Protein AF-A0A383DXB6-F1 (afdb_monomer_lite)

Secondary structure (DSSP, 8-state):
----TT-S-B--BS----S--GGGGGGTTS-EEEEEETT-SSS-THHHHHHHHHHHHTT--EEEEEETT--SSHHHHHTHHHHHHHHHT--TTTTGGGS-SS---------PPP------PPP-TTSEEEEEEEEGGGTEEEEEEEE--TT--TTS---EEE----TT--HHHHHTSTTHHHHHHHHT-EEEEE--SSTT--SSSS-S--TTSSSTTHHHHHHHHHHHHHTT-

pLDDT: mean 86.21, std 17.94, range [31.7, 98.56]

InterPro domains:
  IPR029058 Alpha/Beta hydrolase fold [G3DSA:3.40.50.1820] (1-100)
  IPR029058 Alpha/Beta hydrolase fold [G3DSA:3.40.50.1820] (101-230)
  IPR029058 Alpha/Beta hydrolase fold [SSF53474] (2-201)
  IPR050955 Plant Biomass Hydrolyzing Esterase [PTHR43037] (94-211)

Structure (mmCIF, N/CA/C/O backbone):
data_AF-A0A383DXB6-F1
#
_entry.id   AF-A0A383DXB6-F1
#
loop_
_atom_site.group_PDB
_atom_site.id
_atom_site.type_symbol
_atom_site.label_atom_id
_atom_site.label_alt_id
_atom_site.label_comp_id
_atom_site.label_asym_id
_atom_site.label_entity_id
_atom_site.label_seq_id
_atom_site.pdbx_PDB_ins_code
_atom_site.Cartn_x
_atom_site.Cartn_y
_atom_site.Cartn_z
_atom_site.occupancy
_atom_site.B_iso_or_equiv
_atom_site.auth_seq_id
_atom_site.auth_comp_id
_atom_site.auth_asym_id
_atom_site.auth_atom_id
_atom_site.pdbx_PDB_model_num
ATOM 1 N N . MET A 1 1 ? 10.142 -11.273 0.780 1.00 73.44 1 MET A N 1
ATOM 2 C CA . MET A 1 1 ? 9.166 -10.591 1.657 1.00 73.44 1 MET A CA 1
ATOM 3 C C . MET A 1 1 ? 9.455 -10.989 3.094 1.00 73.44 1 MET A C 1
ATOM 5 O O . MET A 1 1 ? 9.542 -12.180 3.354 1.00 73.44 1 MET A O 1
ATOM 9 N N . LYS A 1 2 ? 9.640 -10.028 4.010 1.00 82.62 2 LYS A N 1
ATOM 10 C CA . LYS A 1 2 ? 10.051 -10.308 5.399 1.00 82.62 2 LYS A CA 1
ATOM 11 C C . LYS A 1 2 ? 8.937 -10.939 6.245 1.00 82.62 2 LYS A C 1
ATOM 13 O O . LYS A 1 2 ? 9.211 -11.913 6.933 1.00 82.62 2 LYS A O 1
ATOM 18 N N . TYR A 1 3 ? 7.706 -10.438 6.116 1.00 86.06 3 TYR A N 1
ATOM 19 C CA . TYR A 1 3 ? 6.538 -10.862 6.899 1.00 86.06 3 TYR A CA 1
ATOM 20 C C . TYR A 1 3 ? 5.429 -11.433 5.993 1.00 86.06 3 TYR A C 1
ATOM 22 O O . TYR A 1 3 ? 4.448 -10.740 5.735 1.00 86.06 3 TYR A O 1
ATOM 30 N N . PRO A 1 4 ? 5.578 -12.641 5.423 1.00 87.00 4 PRO A N 1
ATOM 31 C CA . PRO A 1 4 ? 4.592 -13.166 4.477 1.00 87.00 4 PRO A CA 1
ATOM 32 C C . PRO A 1 4 ? 3.252 -13.542 5.134 1.00 87.00 4 PRO A C 1
ATOM 34 O O . PRO A 1 4 ? 2.207 -13.358 4.525 1.00 87.00 4 PRO A O 1
ATOM 37 N N . ASP A 1 5 ? 3.242 -13.974 6.395 1.00 89.44 5 ASP A N 1
ATOM 38 C CA . ASP A 1 5 ? 2.045 -14.598 6.990 1.00 89.44 5 ASP A CA 1
ATOM 39 C C . ASP A 1 5 ? 1.052 -13.623 7.636 1.00 89.44 5 ASP A C 1
ATOM 41 O O . ASP A 1 5 ? -0.046 -14.002 8.053 1.00 89.44 5 ASP A O 1
ATOM 45 N N . ILE A 1 6 ? 1.400 -12.336 7.707 1.00 90.50 6 ILE A N 1
ATOM 46 C CA . ILE A 1 6 ? 0.498 -11.313 8.252 1.00 90.50 6 ILE A CA 1
ATOM 47 C C . ILE A 1 6 ? -0.507 -10.817 7.201 1.00 90.50 6 ILE A C 1
ATOM 49 O O . ILE A 1 6 ? -1.630 -10.436 7.556 1.00 90.50 6 ILE A O 1
ATOM 53 N N . TRP A 1 7 ? -0.135 -10.871 5.917 1.00 92.62 7 TRP A N 1
ATOM 54 C CA . TRP A 1 7 ? -0.899 -10.309 4.805 1.00 92.62 7 TRP A CA 1
ATOM 55 C C . TRP A 1 7 ? -1.854 -11.341 4.202 1.00 92.62 7 TRP A C 1
ATOM 57 O O . TRP A 1 7 ? -1.454 -12.438 3.834 1.00 92.62 7 TRP A O 1
ATOM 67 N N . ALA A 1 8 ? -3.129 -10.971 4.063 1.00 93.81 8 ALA A N 1
ATOM 68 C CA . ALA A 1 8 ? -4.138 -11.816 3.414 1.00 93.81 8 ALA A CA 1
ATOM 69 C C . ALA A 1 8 ? -4.164 -11.669 1.881 1.00 93.81 8 ALA A C 1
ATOM 71 O O . ALA A 1 8 ? -4.750 -12.499 1.195 1.00 93.81 8 ALA A O 1
ATOM 72 N N . GLY A 1 9 ? -3.562 -10.603 1.353 1.00 94.94 9 GLY A N 1
ATOM 73 C CA . GLY A 1 9 ? -3.506 -10.285 -0.068 1.00 94.94 9 GLY A CA 1
ATOM 74 C C . GLY A 1 9 ? -2.634 -9.055 -0.309 1.00 94.94 9 GLY A C 1
ATOM 75 O O . GLY A 1 9 ? -2.417 -8.255 0.605 1.00 94.94 9 GLY A O 1
ATOM 76 N N . LEU A 1 10 ? -2.123 -8.903 -1.531 1.00 94.94 10 LEU A N 1
ATOM 77 C CA . LEU A 1 10 ? -1.269 -7.781 -1.932 1.00 94.94 10 LEU A CA 1
ATOM 78 C C . LEU A 1 10 ? -1.818 -7.108 -3.188 1.00 94.94 10 LEU A C 1
ATOM 80 O O . LEU A 1 10 ? -2.258 -7.784 -4.115 1.00 94.94 10 LEU A O 1
ATOM 84 N N . ALA A 1 11 ? -1.719 -5.779 -3.243 1.00 96.31 11 ALA A N 1
ATOM 85 C CA . ALA A 1 11 ? -2.059 -4.994 -4.428 1.00 96.31 11 ALA A CA 1
ATOM 86 C C . ALA A 1 11 ? -0.918 -4.044 -4.837 1.00 96.31 11 ALA A C 1
ATOM 88 O O . ALA A 1 11 ? -1.014 -2.838 -4.598 1.00 96.31 11 ALA A O 1
ATOM 89 N N . PRO A 1 12 ? 0.205 -4.540 -5.391 1.00 94.69 12 PRO A N 1
ATOM 90 C CA . PRO A 1 12 ? 1.261 -3.666 -5.885 1.00 94.69 12 PRO A CA 1
ATOM 91 C C . PRO A 1 12 ? 0.764 -2.871 -7.102 1.00 94.69 12 PRO A C 1
ATOM 93 O O . PRO A 1 12 ? 0.332 -3.447 -8.100 1.00 94.69 12 PRO A O 1
ATOM 96 N N . ILE A 1 13 ? 0.859 -1.545 -7.033 1.00 95.12 13 ILE A N 1
ATOM 97 C CA . ILE A 1 13 ? 0.473 -0.637 -8.118 1.00 95.12 13 ILE A CA 1
ATOM 98 C C . ILE A 1 13 ? 1.711 0.126 -8.574 1.00 95.12 13 ILE A C 1
ATOM 100 O O . ILE A 1 13 ? 2.402 0.723 -7.749 1.00 95.12 13 ILE A O 1
ATOM 104 N N . ALA A 1 14 ? 1.987 0.086 -9.877 1.00 93.50 14 ALA A N 1
ATOM 105 C CA . ALA A 1 14 ? 3.172 0.671 -10.491 1.00 93.50 14 ALA A CA 1
ATOM 106 C C . ALA A 1 14 ? 4.476 0.360 -9.713 1.00 93.50 14 ALA A C 1
ATOM 108 O O . ALA A 1 14 ? 5.268 1.268 -9.430 1.00 93.50 14 ALA A O 1
ATOM 109 N N . PRO A 1 15 ? 4.700 -0.894 -9.256 1.00 89.69 15 PRO A N 1
ATOM 110 C CA . PRO A 1 15 ? 5.682 -1.142 -8.213 1.00 89.69 15 PRO A CA 1
ATOM 111 C C . PRO A 1 15 ? 7.108 -0.984 -8.735 1.00 89.69 15 PRO A C 1
ATOM 113 O O . PRO A 1 15 ? 7.524 -1.661 -9.678 1.00 89.69 15 PRO A O 1
ATOM 116 N N . ALA A 1 16 ? 7.916 -0.194 -8.022 1.00 83.62 16 ALA A N 1
ATOM 117 C CA . ALA A 1 16 ? 9.375 -0.195 -8.144 1.00 83.62 16 ALA A CA 1
ATOM 118 C C . ALA A 1 16 ? 9.954 -1.491 -7.549 1.00 83.62 16 ALA A C 1
ATOM 120 O O . ALA A 1 16 ? 10.631 -1.502 -6.520 1.00 83.62 16 ALA A O 1
ATOM 121 N N . ALA A 1 17 ? 9.600 -2.608 -8.168 1.00 73.69 17 ALA A N 1
ATOM 122 C CA . ALA A 1 17 ? 9.893 -3.927 -7.675 1.00 73.69 17 ALA A CA 1
ATOM 123 C C . ALA A 1 17 ? 11.404 -4.223 -7.694 1.00 73.69 17 ALA A C 1
ATOM 125 O O . ALA A 1 17 ? 12.097 -3.833 -8.643 1.00 73.69 17 ALA A O 1
ATOM 126 N N . PRO A 1 18 ? 11.932 -4.935 -6.682 1.00 75.38 18 PRO A N 1
ATOM 127 C CA . PRO A 1 18 ? 13.325 -5.352 -6.679 1.00 75.38 18 PRO A CA 1
ATOM 128 C C . PRO A 1 18 ? 13.642 -6.240 -7.889 1.00 75.38 18 PRO A C 1
ATOM 130 O O . PRO A 1 18 ? 12.800 -6.989 -8.390 1.00 75.38 18 PRO A O 1
ATOM 133 N N . ARG A 1 19 ? 14.895 -6.159 -8.357 1.00 72.19 19 ARG A N 1
ATOM 134 C CA . ARG A 1 19 ? 15.393 -6.998 -9.460 1.00 72.19 19 ARG A CA 1
ATOM 135 C C . ARG A 1 19 ? 15.475 -8.470 -9.066 1.00 72.19 19 ARG A C 1
ATOM 137 O O . ARG A 1 19 ? 15.206 -9.324 -9.902 1.00 72.19 19 ARG A O 1
ATOM 144 N N . ASN A 1 20 ? 15.843 -8.749 -7.815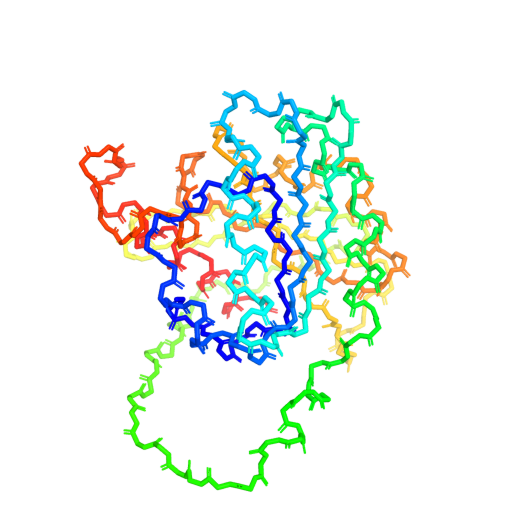 1.00 76.94 20 ASN A N 1
ATOM 145 C CA . ASN A 1 20 ? 15.785 -10.098 -7.276 1.00 76.94 20 ASN A CA 1
ATOM 146 C C . ASN A 1 20 ? 14.361 -10.388 -6.787 1.00 76.94 20 ASN A C 1
ATOM 148 O O . ASN A 1 20 ? 13.850 -9.701 -5.905 1.00 76.94 20 ASN A O 1
ATOM 152 N N . ILE A 1 21 ? 13.745 -11.405 -7.384 1.00 78.56 21 ILE A N 1
ATOM 153 C CA . ILE A 1 21 ? 12.354 -11.801 -7.156 1.00 78.56 21 ILE A CA 1
ATOM 154 C C . ILE A 1 21 ? 12.243 -13.213 -6.567 1.00 78.56 21 ILE A C 1
ATOM 156 O O . ILE A 1 21 ? 11.144 -13.761 -6.506 1.00 78.56 21 ILE A O 1
ATOM 160 N N . SER A 1 22 ? 13.360 -13.814 -6.130 1.00 77.94 22 SER A N 1
ATOM 161 C CA . SER A 1 22 ? 13.388 -15.140 -5.483 1.00 77.94 22 SER A CA 1
ATOM 162 C C . SER A 1 22 ? 12.439 -15.213 -4.289 1.00 77.94 22 SER A C 1
ATOM 164 O O . SER A 1 22 ? 11.772 -16.217 -4.055 1.00 77.94 22 SER A O 1
ATOM 166 N N . ASP A 1 23 ? 12.320 -14.092 -3.592 1.00 78.56 23 ASP A N 1
ATOM 167 C CA . ASP A 1 23 ? 11.474 -13.894 -2.429 1.00 78.56 23 ASP A CA 1
ATOM 168 C C . ASP A 1 23 ? 9.969 -14.045 -2.688 1.00 78.56 23 ASP A C 1
ATOM 170 O O . ASP A 1 23 ? 9.223 -14.190 -1.719 1.00 78.56 23 ASP A O 1
ATOM 174 N N . LEU A 1 24 ? 9.509 -14.029 -3.949 1.00 83.00 24 LEU A N 1
ATOM 175 C CA . LEU A 1 24 ? 8.109 -14.318 -4.287 1.00 83.00 24 LEU A CA 1
ATOM 176 C C . LEU A 1 24 ? 7.711 -15.740 -3.882 1.00 83.00 24 LEU A C 1
ATOM 178 O O . LEU A 1 24 ? 6.569 -15.958 -3.492 1.00 83.00 24 LEU A O 1
ATOM 182 N N . ALA A 1 25 ? 8.652 -16.692 -3.888 1.00 86.81 25 ALA A N 1
ATOM 183 C CA . ALA A 1 25 ? 8.377 -18.069 -3.481 1.00 86.81 25 ALA A CA 1
ATOM 184 C C . ALA A 1 25 ? 7.923 -18.170 -2.012 1.00 86.81 25 ALA A C 1
ATOM 186 O O . ALA A 1 25 ? 7.084 -19.004 -1.685 1.00 86.81 25 ALA A O 1
ATOM 187 N N . ARG A 1 26 ? 8.413 -17.273 -1.143 1.00 88.06 26 ARG A N 1
ATOM 188 C CA . ARG A 1 26 ? 8.003 -17.188 0.272 1.00 88.06 26 ARG A CA 1
ATOM 189 C C . ARG A 1 26 ? 6.597 -16.616 0.467 1.00 88.06 26 ARG A C 1
ATOM 191 O O . ARG A 1 26 ? 6.070 -16.679 1.568 1.00 88.06 26 ARG A O 1
ATOM 198 N N . ALA A 1 27 ? 6.026 -16.018 -0.573 1.00 88.25 27 ALA A N 1
ATOM 199 C CA . ALA A 1 27 ? 4.711 -15.387 -0.568 1.00 88.25 27 ALA A CA 1
ATOM 200 C C . ALA A 1 27 ? 3.736 -16.099 -1.523 1.00 88.25 27 ALA A C 1
ATOM 202 O O . ALA A 1 27 ? 2.726 -15.514 -1.906 1.00 88.25 27 ALA A O 1
ATOM 203 N N . LYS A 1 28 ? 4.032 -17.347 -1.928 1.00 92.25 28 LYS A N 1
ATOM 204 C CA . LYS A 1 28 ? 3.255 -18.096 -2.933 1.00 92.25 28 LYS A CA 1
ATOM 205 C C . LYS A 1 28 ? 1.772 -18.256 -2.567 1.00 92.25 28 LYS A C 1
ATOM 207 O O . LYS A 1 28 ? 0.929 -18.351 -3.451 1.00 92.25 28 LYS A O 1
ATOM 212 N N . HIS A 1 29 ? 1.474 -18.296 -1.267 1.00 90.75 29 HIS A N 1
ATOM 213 C CA . HIS A 1 29 ? 0.141 -18.477 -0.691 1.00 90.75 29 HIS A CA 1
ATOM 214 C C . HIS A 1 29 ? -0.674 -17.188 -0.635 1.00 90.75 29 HIS A C 1
ATOM 216 O O . HIS A 1 29 ? -1.858 -17.242 -0.311 1.00 90.75 29 HIS A O 1
ATOM 222 N N . ILE A 1 30 ? -0.056 -16.037 -0.909 1.00 93.12 30 ILE A N 1
ATOM 223 C CA . ILE A 1 30 ? -0.696 -14.731 -0.803 1.00 93.12 30 ILE A CA 1
ATOM 224 C C . ILE A 1 30 ? -1.255 -14.340 -2.175 1.00 93.12 30 ILE A C 1
ATOM 226 O O . ILE A 1 30 ? -0.477 -14.186 -3.119 1.00 93.12 30 ILE A O 1
ATOM 230 N N . PRO A 1 31 ? -2.573 -14.121 -2.304 1.00 95.56 31 PRO A N 1
ATOM 231 C CA . PRO A 1 31 ? -3.163 -13.627 -3.538 1.00 95.56 31 PRO A CA 1
ATOM 232 C C . PRO A 1 31 ? -2.645 -12.234 -3.916 1.00 95.56 31 PRO A C 1
ATOM 234 O O . PRO A 1 31 ? -2.584 -11.337 -3.068 1.00 95.56 31 PRO A O 1
ATOM 237 N N . VAL A 1 32 ? -2.313 -12.024 -5.192 1.00 95.69 32 VAL A N 1
ATOM 238 C CA . VAL A 1 32 ? -1.747 -10.754 -5.686 1.00 95.69 32 VAL A CA 1
ATOM 239 C C . VAL A 1 32 ? -2.591 -10.158 -6.809 1.00 95.69 32 VAL A C 1
ATOM 241 O O . VAL A 1 32 ? -2.807 -10.802 -7.827 1.00 95.69 32 VAL A O 1
ATOM 244 N N . ILE A 1 33 ? -2.988 -8.891 -6.694 1.00 97.19 33 ILE A N 1
ATOM 245 C CA . ILE A 1 33 ? -3.462 -8.095 -7.835 1.00 97.19 33 ILE A CA 1
ATOM 246 C C . ILE A 1 33 ? -2.414 -7.045 -8.207 1.00 97.19 33 ILE A C 1
ATOM 248 O O . ILE A 1 33 ? -2.149 -6.110 -7.462 1.00 97.19 33 ILE A O 1
ATOM 252 N N . LEU A 1 34 ? -1.781 -7.208 -9.364 1.00 97.00 34 LEU A N 1
ATOM 253 C CA . LEU A 1 34 ? -0.739 -6.314 -9.860 1.00 97.00 34 LEU A CA 1
ATOM 254 C C . LEU A 1 34 ? -1.330 -5.344 -10.886 1.00 97.00 34 LEU A C 1
ATOM 256 O O . LEU A 1 34 ? -1.974 -5.779 -11.837 1.00 97.00 34 LEU A O 1
ATOM 260 N N . VAL A 1 35 ? -1.072 -4.046 -10.732 1.00 97.75 35 VAL A N 1
ATOM 261 C CA . VAL A 1 35 ? -1.539 -3.009 -11.668 1.00 97.75 35 VAL A CA 1
ATOM 262 C C . VAL A 1 35 ? -0.351 -2.217 -12.204 1.00 97.75 35 VAL A C 1
ATOM 264 O O . VAL A 1 35 ? 0.480 -1.749 -11.427 1.00 97.75 35 VAL A O 1
ATOM 267 N N . GLN A 1 36 ? -0.262 -2.035 -13.521 1.00 97.69 36 GLN A N 1
ATOM 268 C CA . GLN A 1 36 ? 0.828 -1.295 -14.164 1.00 97.69 36 GLN A CA 1
ATOM 269 C C . GLN A 1 36 ? 0.347 -0.588 -15.436 1.00 97.69 36 GLN A C 1
ATOM 271 O O . GLN A 1 36 ? -0.351 -1.191 -16.242 1.00 97.69 36 GLN A O 1
ATOM 276 N N . GLY A 1 37 ? 0.760 0.662 -15.653 1.00 97.69 37 GLY A N 1
ATOM 277 C CA . GLY A 1 37 ? 0.575 1.350 -16.934 1.00 97.69 37 GLY A CA 1
ATOM 278 C C . GLY A 1 37 ? 1.641 0.964 -17.961 1.00 97.69 37 GLY A C 1
ATOM 279 O O . GLY A 1 37 ? 2.820 0.842 -17.613 1.00 97.69 37 GLY A O 1
ATOM 280 N N . ASP A 1 38 ? 1.254 0.785 -19.225 1.00 96.88 38 ASP A N 1
ATOM 281 C CA . ASP A 1 38 ? 2.180 0.435 -20.317 1.00 96.88 38 ASP A CA 1
ATOM 282 C C . ASP A 1 38 ? 3.079 1.608 -20.766 1.00 96.88 38 ASP A C 1
ATOM 284 O O . ASP A 1 38 ? 4.155 1.387 -21.326 1.00 96.88 38 ASP A O 1
ATOM 288 N N . ARG A 1 39 ? 2.679 2.852 -20.467 1.00 96.94 39 ARG A N 1
ATOM 289 C CA . ARG A 1 39 ? 3.413 4.100 -20.738 1.00 96.94 39 ARG A CA 1
ATOM 290 C C . ARG A 1 39 ? 4.037 4.705 -19.481 1.00 96.94 39 ARG A C 1
ATOM 292 O O . ARG A 1 39 ? 4.415 5.879 -19.480 1.00 96.94 39 ARG A O 1
ATOM 299 N N . ASP A 1 40 ? 4.170 3.925 -18.412 1.00 96.06 40 ASP A N 1
ATOM 300 C CA . ASP A 1 40 ? 4.863 4.348 -17.200 1.00 96.06 40 ASP A CA 1
ATOM 301 C C . ASP A 1 40 ? 6.351 4.636 -17.489 1.00 96.06 40 ASP A C 1
ATOM 303 O O . ASP A 1 40 ? 7.138 3.753 -17.839 1.00 96.06 40 ASP A O 1
ATOM 307 N N . ARG A 1 41 ? 6.727 5.915 -17.352 1.00 94.25 41 ARG A N 1
ATOM 308 C CA . ARG A 1 41 ? 8.089 6.420 -17.586 1.00 94.25 41 ARG A CA 1
ATOM 309 C C . ARG A 1 41 ? 8.971 6.402 -16.336 1.00 94.25 41 ARG A C 1
ATOM 311 O O . ARG A 1 41 ? 10.170 6.640 -16.453 1.00 94.25 41 ARG A O 1
ATOM 318 N N . LEU A 1 42 ? 8.401 6.157 -15.156 1.00 92.31 42 LEU A N 1
ATOM 319 C CA . LEU A 1 42 ? 9.135 6.072 -13.890 1.00 92.31 42 LEU A CA 1
ATOM 320 C C . LEU A 1 42 ? 9.508 4.626 -13.571 1.00 92.31 42 LEU A C 1
ATOM 322 O O . LEU A 1 42 ? 10.636 4.346 -13.163 1.00 92.31 42 LEU A O 1
ATOM 326 N N . VAL A 1 43 ? 8.575 3.705 -13.794 1.00 92.25 43 VAL A N 1
ATOM 327 C CA . VAL A 1 43 ? 8.768 2.269 -13.619 1.00 92.25 43 VAL A CA 1
ATOM 328 C C . VAL A 1 43 ? 8.365 1.566 -14.916 1.00 92.25 43 VAL A C 1
ATOM 330 O O . VAL A 1 43 ? 7.181 1.467 -15.215 1.00 92.25 43 VAL A O 1
ATOM 333 N N . PRO A 1 44 ? 9.320 1.031 -15.697 1.00 94.38 44 PRO A N 1
ATOM 334 C CA . PRO A 1 44 ? 8.990 0.385 -16.961 1.00 94.38 44 PRO A CA 1
ATOM 335 C C . PRO A 1 44 ? 8.059 -0.819 -16.771 1.00 94.38 44 PRO A C 1
ATOM 337 O O . PRO A 1 44 ? 8.338 -1.691 -15.942 1.00 94.38 44 PRO A O 1
ATOM 340 N N . VAL A 1 45 ? 7.036 -0.941 -17.626 1.00 96.38 45 VAL A N 1
ATOM 341 C CA . VAL A 1 45 ? 6.061 -2.054 -17.623 1.00 96.38 45 VAL A CA 1
ATOM 342 C C . VAL A 1 45 ? 6.712 -3.443 -17.651 1.00 96.38 45 VAL A C 1
ATOM 344 O O . VAL A 1 45 ? 6.204 -4.398 -17.065 1.00 96.38 45 VAL A O 1
ATOM 347 N N . SER A 1 46 ? 7.910 -3.550 -18.240 1.00 94.56 46 SER A N 1
ATOM 348 C CA . SER A 1 46 ? 8.725 -4.772 -18.218 1.00 94.56 46 SER A CA 1
ATOM 349 C C . SER A 1 46 ? 8.952 -5.326 -16.803 1.00 94.56 46 SER A C 1
ATOM 351 O O . SER A 1 46 ? 9.094 -6.535 -16.639 1.00 94.56 46 SER A O 1
ATOM 353 N N . SER A 1 47 ? 8.968 -4.472 -15.774 1.00 91.50 47 SER A N 1
ATOM 354 C CA . SER A 1 47 ? 9.088 -4.891 -14.377 1.00 91.50 47 SER A CA 1
ATOM 355 C C . SER A 1 47 ? 7.884 -5.698 -13.906 1.00 91.50 47 SER A C 1
ATOM 357 O O . SER A 1 47 ? 8.054 -6.809 -13.401 1.00 91.50 47 SER A O 1
ATOM 359 N N . ALA A 1 48 ? 6.674 -5.191 -14.153 1.00 94.12 48 ALA A N 1
ATOM 360 C CA . ALA A 1 48 ? 5.434 -5.883 -13.821 1.00 94.12 48 ALA A CA 1
ATOM 361 C C . ALA A 1 48 ? 5.272 -7.182 -14.624 1.00 94.12 48 ALA A C 1
ATOM 363 O O . ALA A 1 48 ? 4.907 -8.216 -14.064 1.00 94.12 48 ALA A O 1
ATOM 364 N N . ARG A 1 49 ? 5.637 -7.169 -15.913 1.00 95.75 49 ARG A N 1
ATOM 365 C CA . ARG A 1 49 ? 5.620 -8.370 -16.765 1.00 95.75 49 ARG A CA 1
ATOM 366 C C . ARG A 1 49 ? 6.552 -9.468 -16.241 1.00 95.75 49 ARG A C 1
ATOM 368 O O . ARG A 1 49 ? 6.139 -10.622 -16.171 1.00 95.75 49 ARG A O 1
ATOM 375 N N . ARG A 1 50 ? 7.773 -9.126 -15.797 1.00 93.56 50 ARG A N 1
ATOM 376 C CA . ARG A 1 50 ? 8.705 -10.094 -15.173 1.00 93.56 50 ARG A CA 1
ATOM 377 C C . ARG A 1 50 ? 8.130 -10.719 -13.903 1.00 93.56 50 ARG A C 1
ATOM 379 O O . ARG A 1 50 ? 8.240 -11.926 -13.715 1.00 93.56 50 ARG A O 1
ATOM 386 N N . TRP A 1 51 ? 7.521 -9.911 -13.037 1.00 91.88 51 TRP A N 1
ATOM 387 C CA . TRP A 1 51 ? 6.872 -10.409 -11.820 1.00 91.88 51 TRP A CA 1
ATOM 388 C C . TRP A 1 51 ? 5.702 -11.330 -12.143 1.00 91.88 51 TRP A C 1
ATOM 390 O O . TRP A 1 51 ? 5.603 -12.411 -11.577 1.00 91.88 51 TRP A O 1
ATOM 400 N N . THR A 1 52 ? 4.868 -10.938 -13.103 1.00 94.81 52 THR A N 1
ATOM 401 C CA . THR A 1 52 ? 3.727 -11.734 -13.565 1.00 94.81 52 THR A CA 1
ATOM 402 C C . THR A 1 52 ? 4.166 -13.087 -14.116 1.00 94.81 52 THR A C 1
ATOM 404 O O . THR A 1 52 ? 3.592 -14.107 -13.746 1.00 94.81 52 THR A O 1
ATOM 407 N N . ALA A 1 53 ? 5.225 -13.123 -14.932 1.00 95.12 53 ALA A N 1
ATOM 408 C CA . ALA A 1 53 ? 5.802 -14.376 -15.417 1.00 95.12 53 ALA A CA 1
ATOM 409 C C . ALA A 1 53 ? 6.257 -15.273 -14.255 1.00 95.12 53 ALA A C 1
ATOM 411 O O . ALA A 1 53 ? 5.914 -16.450 -14.214 1.00 95.12 53 ALA A O 1
ATOM 412 N N . LYS A 1 54 ? 6.933 -14.707 -13.247 1.00 93.94 54 LYS A N 1
ATOM 413 C CA . LYS A 1 54 ? 7.360 -15.482 -12.077 1.00 93.94 54 LYS A CA 1
ATOM 414 C C . LYS A 1 54 ? 6.188 -15.986 -11.230 1.00 93.94 54 LYS A C 1
ATOM 416 O O . LYS A 1 54 ? 6.239 -17.120 -10.766 1.00 93.94 54 LYS A O 1
ATOM 421 N N . MET A 1 55 ? 5.144 -15.180 -11.029 1.00 95.00 55 MET A N 1
ATOM 422 C CA . MET A 1 55 ? 3.928 -15.606 -10.320 1.00 95.00 55 MET A CA 1
ATOM 423 C C . MET A 1 55 ? 3.221 -16.747 -11.062 1.00 95.00 55 MET A C 1
ATOM 425 O O . MET A 1 55 ? 2.763 -17.694 -10.422 1.00 95.00 55 MET A O 1
ATOM 429 N N . LYS A 1 56 ? 3.207 -16.705 -12.402 1.00 96.19 56 LYS A N 1
ATOM 430 C CA . LYS A 1 56 ? 2.716 -17.796 -13.253 1.00 96.19 56 LYS A CA 1
ATOM 431 C C . LYS A 1 56 ? 3.529 -19.077 -13.064 1.00 96.19 56 LYS A C 1
ATOM 433 O O . LYS A 1 56 ? 2.935 -20.123 -12.816 1.00 96.19 56 LYS A O 1
ATOM 438 N N . ASP A 1 57 ? 4.858 -18.998 -13.111 1.00 95.62 57 ASP A N 1
ATOM 439 C CA . ASP A 1 57 ? 5.740 -20.159 -12.903 1.00 95.62 57 ASP A CA 1
ATOM 440 C C . ASP A 1 57 ? 5.560 -20.781 -11.511 1.00 95.62 57 ASP A C 1
ATOM 442 O O . ASP A 1 57 ? 5.602 -21.999 -11.348 1.00 95.62 57 ASP A O 1
ATOM 446 N N . LEU A 1 58 ? 5.331 -19.938 -10.501 1.00 94.75 58 LEU A N 1
ATOM 447 C CA . LEU A 1 58 ? 5.073 -20.347 -9.120 1.00 94.75 58 LEU A CA 1
ATOM 448 C C . LEU A 1 58 ? 3.626 -20.809 -8.875 1.00 94.75 58 LEU A C 1
ATOM 450 O O . LEU A 1 58 ? 3.315 -21.198 -7.752 1.00 94.75 58 LEU A O 1
ATOM 454 N N . LYS A 1 59 ? 2.754 -20.776 -9.895 1.00 95.94 59 LYS A N 1
ATOM 455 C CA . LYS A 1 59 ? 1.324 -21.125 -9.803 1.00 95.94 59 LYS A CA 1
ATOM 456 C C . LYS A 1 59 ? 0.587 -20.359 -8.694 1.00 95.94 59 LYS A C 1
ATOM 458 O O . LYS A 1 59 ? -0.262 -20.919 -8.006 1.00 95.94 59 LYS A O 1
ATOM 463 N N . MET A 1 60 ? 0.934 -19.088 -8.504 1.00 94.94 60 MET A N 1
ATOM 464 C CA . MET A 1 60 ? 0.296 -18.229 -7.504 1.00 94.94 60 MET A CA 1
ATOM 465 C C . MET A 1 60 ? -1.135 -17.862 -7.914 1.00 94.94 60 MET A C 1
ATOM 467 O O . MET A 1 60 ? -1.447 -17.788 -9.103 1.00 94.94 60 MET A O 1
ATOM 471 N N . ASP A 1 61 ? -1.987 -17.558 -6.934 1.00 94.38 61 ASP A N 1
ATOM 472 C CA . ASP A 1 61 ? -3.267 -16.885 -7.180 1.00 94.38 61 ASP A CA 1
ATOM 473 C C . ASP A 1 61 ? -2.999 -15.404 -7.478 1.00 94.38 61 ASP A C 1
ATOM 475 O O . ASP A 1 61 ? -2.661 -14.631 -6.578 1.00 94.38 61 ASP A O 1
ATOM 479 N N . TYR A 1 62 ? -3.090 -14.997 -8.744 1.00 96.06 62 TYR A N 1
ATOM 480 C CA . TYR A 1 62 ? -2.848 -13.608 -9.115 1.00 96.06 62 TYR A CA 1
ATOM 481 C C . TYR A 1 62 ? -3.793 -13.083 -10.198 1.00 96.06 62 TYR A C 1
ATOM 483 O O . TYR A 1 62 ? -4.315 -13.823 -11.029 1.00 96.06 62 TYR A O 1
ATOM 491 N N . SER A 1 63 ? -3.957 -11.761 -10.210 1.00 97.25 63 SER A N 1
ATOM 492 C CA . SER A 1 63 ? -4.544 -10.978 -11.295 1.00 97.25 63 SER A CA 1
ATOM 493 C C . SER A 1 63 ? -3.532 -9.930 -11.756 1.00 97.25 63 SER A C 1
ATOM 495 O O . SER A 1 63 ? -2.867 -9.307 -10.928 1.00 97.25 63 SER A O 1
ATOM 497 N N . TYR A 1 64 ? -3.390 -9.733 -13.066 1.00 97.75 64 TYR A N 1
ATOM 498 C CA . TYR A 1 64 ? -2.534 -8.690 -13.628 1.00 97.75 64 TYR A CA 1
ATOM 499 C C . TYR A 1 64 ? -3.347 -7.769 -14.534 1.00 97.75 64 TYR A C 1
ATOM 501 O O . TYR A 1 64 ? -3.959 -8.225 -15.498 1.00 97.75 64 TYR A O 1
ATOM 509 N N . ILE A 1 65 ? -3.329 -6.474 -14.223 1.00 97.75 65 ILE A N 1
ATOM 510 C CA . ILE A 1 65 ? -3.960 -5.413 -15.003 1.00 97.75 65 ILE A CA 1
ATOM 511 C C . ILE A 1 65 ? -2.856 -4.548 -15.609 1.00 97.75 65 ILE A C 1
ATOM 513 O O . ILE A 1 65 ? -2.208 -3.756 -14.918 1.00 97.75 65 ILE A O 1
ATOM 517 N N . GLU A 1 66 ? -2.660 -4.685 -16.918 1.00 97.69 66 GLU A N 1
ATOM 518 C CA . GLU A 1 66 ? -1.854 -3.757 -17.706 1.00 97.69 66 GLU A CA 1
ATOM 519 C C . GLU A 1 66 ? -2.777 -2.693 -18.317 1.00 97.69 66 GLU A C 1
ATOM 521 O O . GLU A 1 66 ? -3.655 -3.004 -19.120 1.00 97.69 66 GLU A O 1
ATOM 526 N N . VAL A 1 67 ? -2.623 -1.436 -17.903 1.00 97.44 67 VAL A N 1
ATOM 527 C CA . VAL A 1 67 ? -3.484 -0.333 -18.345 1.00 97.44 67 VAL A CA 1
ATOM 528 C C . VAL A 1 67 ? -2.909 0.271 -19.621 1.00 97.44 67 VAL A C 1
ATOM 530 O O . VAL A 1 67 ? -1.883 0.956 -19.577 1.00 97.44 67 VAL A O 1
ATOM 533 N N . GLN A 1 68 ? -3.594 0.049 -20.742 1.00 96.44 68 GLN A N 1
ATOM 534 C CA . GLN A 1 68 ? -3.223 0.618 -22.036 1.00 96.44 68 GLN A CA 1
ATOM 535 C C . GLN A 1 68 ? -3.253 2.153 -21.996 1.00 96.44 68 GLN A C 1
ATOM 537 O O . GLN A 1 68 ? -4.238 2.767 -21.587 1.00 96.44 68 GLN A O 1
ATOM 542 N N . GLY A 1 69 ? -2.161 2.781 -22.423 1.00 96.50 69 GLY A N 1
ATOM 543 C CA . GLY A 1 69 ? -1.949 4.223 -22.349 1.00 96.50 69 GLY A CA 1
ATOM 544 C C . GLY A 1 69 ? -1.686 4.771 -20.940 1.00 96.50 69 GLY A C 1
ATOM 545 O O . GLY A 1 69 ? -1.467 5.976 -20.811 1.00 96.50 69 GLY A O 1
ATOM 546 N N . GLY A 1 70 ? -1.711 3.930 -19.901 1.00 95.94 70 GLY A N 1
ATOM 547 C CA . GLY A 1 70 ? -1.592 4.337 -18.500 1.00 95.94 70 GLY A CA 1
ATOM 548 C C . GLY A 1 70 ? -0.176 4.781 -18.124 1.00 95.94 70 GLY A C 1
ATOM 549 O O . GLY A 1 70 ? 0.809 4.178 -18.552 1.00 95.94 70 GLY A O 1
ATOM 550 N N . GLY A 1 71 ? -0.072 5.827 -17.302 1.00 94.50 71 GLY A N 1
ATOM 551 C CA . GLY A 1 71 ? 1.183 6.317 -16.731 1.00 94.50 71 GLY A CA 1
ATOM 552 C C . GLY A 1 71 ? 1.459 5.751 -15.332 1.00 94.50 71 GLY A C 1
ATOM 553 O O . GLY A 1 71 ? 0.906 4.731 -14.935 1.00 94.50 71 GLY A O 1
ATOM 554 N N . HIS A 1 72 ? 2.335 6.415 -14.569 1.00 93.00 72 HIS A N 1
ATOM 555 C CA . HIS A 1 72 ? 2.725 5.956 -13.226 1.00 93.00 72 HIS A CA 1
ATOM 556 C C . HIS A 1 72 ? 1.653 6.223 -12.156 1.00 93.00 72 HIS A C 1
ATOM 558 O O . HIS A 1 72 ? 1.339 5.360 -11.343 1.00 93.00 72 HIS A O 1
ATOM 564 N N . GLY A 1 73 ? 1.107 7.444 -12.128 1.00 86.81 73 GLY A N 1
ATOM 565 C CA . GLY A 1 73 ? 0.201 7.876 -11.059 1.00 86.81 73 GLY A CA 1
ATOM 566 C C . GLY A 1 73 ? -1.260 7.519 -11.313 1.00 86.81 73 GLY A C 1
ATOM 567 O O . GLY A 1 73 ? -1.946 7.026 -10.424 1.00 86.81 73 GLY A O 1
ATOM 568 N N . ASP A 1 74 ? -1.747 7.742 -12.532 1.00 84.69 74 ASP A N 1
ATOM 569 C CA . ASP A 1 74 ? -3.175 7.671 -12.844 1.00 84.69 74 ASP A CA 1
ATOM 570 C C . ASP A 1 74 ? -3.746 6.254 -12.755 1.00 84.69 74 ASP A C 1
ATOM 572 O O . ASP A 1 74 ? -4.907 6.075 -12.385 1.00 84.69 74 ASP A O 1
ATOM 576 N N . VAL A 1 75 ? -2.919 5.243 -13.024 1.00 90.19 75 VAL A N 1
ATOM 577 C CA . VAL A 1 75 ? -3.296 3.833 -12.882 1.00 90.19 75 VAL A CA 1
ATOM 578 C C . VAL A 1 75 ? -3.583 3.442 -11.433 1.00 90.19 75 VAL A C 1
ATOM 580 O O . VAL A 1 75 ? -4.285 2.458 -11.215 1.00 90.19 75 VAL A O 1
ATOM 583 N N . ALA A 1 76 ? -3.103 4.206 -10.446 1.00 84.25 76 ALA A N 1
ATOM 584 C CA . ALA A 1 76 ? -3.271 3.866 -9.042 1.00 84.25 76 ALA A CA 1
ATOM 585 C C . ALA A 1 76 ? -4.716 4.013 -8.567 1.00 84.25 76 ALA A C 1
ATOM 587 O O . ALA A 1 76 ? -5.350 3.027 -8.198 1.00 84.25 76 ALA A O 1
ATOM 588 N N . TRP A 1 77 ? -5.279 5.222 -8.610 1.00 86.81 77 TRP A N 1
ATOM 589 C CA . TRP A 1 77 ? -6.645 5.434 -8.119 1.00 86.81 77 TRP A CA 1
ATOM 590 C C . TRP A 1 77 ? -7.719 4.901 -9.076 1.00 86.81 77 TRP A C 1
ATOM 592 O O . TRP A 1 77 ? -8.771 4.464 -8.615 1.00 86.81 77 TRP A O 1
ATOM 602 N N . LYS A 1 78 ? -7.464 4.875 -10.395 1.00 92.88 78 LYS A N 1
ATOM 603 C CA . LYS A 1 78 ? -8.423 4.355 -11.391 1.00 92.88 78 LYS A CA 1
ATOM 604 C C . LYS A 1 78 ? -8.738 2.866 -11.214 1.00 92.88 78 LYS A C 1
ATOM 606 O O . LYS A 1 78 ? -9.820 2.446 -11.605 1.00 92.88 78 LYS A O 1
ATOM 611 N N . ASN A 1 79 ? -7.821 2.095 -10.623 1.00 96.06 79 ASN A N 1
ATOM 612 C CA . ASN A 1 79 ? -7.972 0.649 -10.443 1.00 96.06 79 ASN A CA 1
ATOM 613 C C . ASN A 1 79 ? -8.337 0.234 -9.008 1.00 96.06 79 ASN A C 1
ATOM 615 O O . ASN A 1 79 ? -8.393 -0.958 -8.704 1.00 96.06 79 ASN A O 1
ATOM 619 N N . LEU A 1 80 ? -8.608 1.195 -8.114 1.00 96.31 80 LEU A N 1
ATOM 620 C CA . LEU A 1 80 ? -9.080 0.882 -6.764 1.00 96.31 80 LEU A CA 1
ATOM 621 C C . LEU A 1 80 ? -10.340 -0.006 -6.763 1.00 96.31 80 LEU A C 1
ATOM 623 O O . LEU A 1 80 ? -10.344 -0.956 -5.985 1.00 96.31 80 LEU A O 1
ATOM 627 N N . PRO A 1 81 ? -11.372 0.207 -7.610 1.00 96.56 81 PRO A N 1
ATOM 628 C CA . PRO A 1 81 ? -12.542 -0.678 -7.635 1.00 96.56 81 PRO A CA 1
ATOM 629 C C . PRO A 1 81 ? -12.175 -2.157 -7.827 1.00 96.56 81 PRO A C 1
ATOM 631 O O . PRO A 1 81 ? -12.590 -2.998 -7.036 1.00 96.56 81 PRO A O 1
ATOM 634 N N . GLN A 1 82 ? -11.313 -2.466 -8.797 1.00 96.56 82 GLN A N 1
ATOM 635 C CA . GLN A 1 82 ? -10.863 -3.826 -9.099 1.00 96.56 82 GLN A CA 1
ATOM 636 C C . GLN A 1 82 ? -10.052 -4.433 -7.946 1.00 96.56 82 GLN A C 1
ATOM 638 O O . GLN A 1 82 ? -10.140 -5.633 -7.695 1.00 96.56 82 GLN A O 1
ATOM 643 N N . ILE A 1 83 ? -9.283 -3.616 -7.219 1.00 96.75 83 ILE A N 1
ATOM 644 C CA . ILE A 1 83 ? -8.536 -4.051 -6.029 1.00 96.75 83 ILE A CA 1
ATOM 645 C C . ILE A 1 83 ? -9.493 -4.427 -4.893 1.00 96.75 83 ILE A C 1
ATOM 647 O O . ILE A 1 83 ? -9.352 -5.498 -4.300 1.00 96.75 83 ILE A O 1
ATOM 651 N N . PHE A 1 84 ? -10.485 -3.582 -4.604 1.00 96.25 84 PHE A N 1
ATOM 652 C CA . PHE A 1 84 ? -11.500 -3.883 -3.593 1.00 96.25 84 PHE A CA 1
ATOM 653 C C . PHE A 1 84 ? -12.318 -5.123 -3.968 1.00 96.25 84 PHE A C 1
ATOM 655 O O . PHE A 1 84 ? -12.526 -5.992 -3.123 1.00 96.25 84 PHE A O 1
ATOM 662 N N . GLU A 1 85 ? -12.709 -5.267 -5.235 1.00 94.69 85 GLU A N 1
ATOM 663 C CA . GLU A 1 85 ? -13.377 -6.474 -5.725 1.00 94.69 85 GLU A CA 1
ATOM 664 C C . GLU A 1 85 ? -12.502 -7.722 -5.567 1.00 94.69 85 GLU A C 1
ATOM 666 O O . GLU A 1 85 ? -12.980 -8.749 -5.079 1.00 94.69 85 GLU A O 1
ATOM 671 N N . PHE A 1 86 ? -11.218 -7.644 -5.930 1.00 95.12 86 PHE A N 1
ATOM 672 C CA . PHE A 1 86 ? -10.277 -8.757 -5.813 1.00 95.12 86 PHE A CA 1
ATOM 673 C C . PHE A 1 86 ? -10.140 -9.249 -4.368 1.00 95.12 86 PHE A C 1
ATOM 675 O O . PHE A 1 86 ? -10.183 -10.462 -4.136 1.00 95.12 86 PHE A O 1
ATOM 682 N N . PHE A 1 87 ? -10.024 -8.323 -3.409 1.00 94.19 87 PHE A N 1
ATOM 683 C CA . PHE A 1 87 ? -9.938 -8.655 -1.987 1.00 94.19 87 PHE A CA 1
ATOM 684 C C . PHE A 1 87 ? -11.273 -9.111 -1.395 1.00 94.19 87 PHE A C 1
ATOM 686 O O . PHE A 1 87 ? -11.282 -10.054 -0.613 1.00 94.19 87 PHE A O 1
ATOM 693 N N . SER A 1 88 ? -12.402 -8.520 -1.795 1.00 88.38 88 SER A N 1
ATOM 694 C CA . SER A 1 88 ? -13.725 -8.894 -1.263 1.00 88.38 88 SER A CA 1
ATOM 695 C C . SER A 1 88 ? -14.109 -10.351 -1.540 1.00 88.38 88 SER A C 1
ATOM 697 O O . SER A 1 88 ? -14.872 -10.944 -0.787 1.00 88.38 88 SER A O 1
ATOM 699 N N . LYS A 1 89 ? -13.550 -10.947 -2.599 1.00 84.25 89 LYS A N 1
ATOM 700 C CA . LYS A 1 89 ? -13.776 -12.348 -2.979 1.00 84.25 89 LYS A CA 1
ATOM 701 C C . LYS A 1 89 ? -12.930 -13.344 -2.175 1.00 84.25 89 LYS A C 1
ATOM 703 O O . LYS A 1 89 ? -13.028 -14.541 -2.427 1.00 84.25 89 LYS A O 1
ATOM 708 N N . ARG A 1 90 ? -12.057 -12.878 -1.274 1.00 79.69 90 ARG A N 1
ATOM 709 C CA . ARG A 1 90 ? -11.054 -13.701 -0.583 1.00 79.69 90 ARG A CA 1
ATOM 710 C C . ARG A 1 90 ? -11.066 -13.411 0.914 1.00 79.69 90 ARG A C 1
ATOM 712 O O . ARG A 1 90 ? -10.562 -12.387 1.365 1.00 79.69 90 ARG A O 1
ATOM 719 N N . GLU A 1 91 ? -11.595 -14.341 1.703 1.00 65.44 91 GLU A N 1
ATOM 720 C CA . GLU A 1 91 ? -11.436 -14.294 3.158 1.00 65.44 91 GLU A CA 1
ATOM 721 C C . GLU A 1 91 ? -10.039 -14.781 3.571 1.00 65.44 91 GLU A C 1
ATOM 723 O O . GLU A 1 91 ? -9.492 -15.739 3.010 1.00 65.44 91 GLU A O 1
ATOM 728 N N . LYS A 1 92 ? -9.460 -14.144 4.599 1.00 56.16 92 LYS A N 1
ATOM 729 C CA . LYS A 1 92 ? -8.204 -14.587 5.217 1.00 56.16 92 LYS A CA 1
ATOM 730 C C . LYS A 1 92 ? -8.408 -15.992 5.803 1.00 56.16 92 LYS A C 1
ATOM 732 O O . LYS A 1 92 ? -8.993 -16.128 6.870 1.00 56.16 92 LYS A O 1
ATOM 737 N N . GLY A 1 93 ? -7.910 -17.022 5.114 1.00 47.94 93 GLY A N 1
ATOM 738 C CA . GLY A 1 93 ? -7.933 -18.413 5.589 1.00 47.94 93 GLY A CA 1
ATOM 739 C C . GLY A 1 93 ? -8.370 -19.468 4.569 1.00 47.94 93 GLY A C 1
ATOM 740 O O . GLY A 1 93 ? -8.051 -20.636 4.766 1.00 47.94 93 GLY A O 1
ATOM 741 N N . GLN A 1 94 ? -9.009 -19.100 3.451 1.00 45.12 94 GLN A N 1
ATOM 742 C CA . GLN A 1 94 ? -9.444 -20.097 2.455 1.00 45.12 94 GLN A CA 1
ATOM 743 C C . GLN A 1 94 ? -8.285 -20.714 1.650 1.00 45.12 94 GLN A C 1
ATOM 745 O O . GLN A 1 94 ? -8.359 -21.879 1.268 1.00 45.12 94 GLN A O 1
ATOM 750 N N . VAL A 1 95 ? -7.185 -19.981 1.442 1.00 45.28 95 VAL A N 1
ATOM 751 C CA . VAL A 1 95 ? -5.986 -20.512 0.760 1.00 45.28 95 VAL A CA 1
ATOM 752 C C . VAL A 1 95 ? -5.139 -21.376 1.711 1.00 45.28 95 VAL A C 1
ATOM 754 O O . VAL A 1 95 ? -4.624 -22.415 1.312 1.00 45.28 95 VAL A O 1
ATOM 757 N N . ALA A 1 96 ? -5.076 -21.012 2.998 1.00 40.00 96 ALA A N 1
ATOM 758 C CA . ALA A 1 96 ? -4.332 -21.753 4.024 1.00 40.00 96 ALA A CA 1
ATOM 759 C C . ALA A 1 96 ? -4.975 -23.106 4.399 1.00 40.00 96 ALA A C 1
ATOM 761 O O . ALA A 1 96 ? -4.294 -23.989 4.914 1.00 40.00 96 ALA A O 1
ATOM 762 N N . ALA A 1 97 ? -6.271 -23.288 4.128 1.00 37.12 97 ALA A N 1
ATOM 763 C CA . ALA A 1 97 ? -6.986 -24.537 4.394 1.00 37.12 97 ALA A CA 1
ATOM 764 C C . ALA A 1 97 ? -6.678 -25.661 3.382 1.00 37.12 97 ALA A C 1
ATOM 766 O O . ALA A 1 97 ? -7.023 -26.808 3.645 1.00 37.12 97 ALA A O 1
ATOM 767 N N . LYS A 1 98 ? -6.020 -25.365 2.248 1.00 36.19 98 LYS A N 1
ATOM 768 C CA . LYS A 1 98 ? -5.653 -26.370 1.230 1.00 36.19 98 LYS A CA 1
ATOM 769 C C . LYS A 1 98 ? -4.236 -26.946 1.360 1.00 36.19 98 LYS A C 1
ATOM 771 O O . LYS A 1 98 ? -3.937 -27.908 0.665 1.00 36.19 98 LYS A O 1
ATOM 776 N N . GLU A 1 99 ? -3.384 -26.402 2.231 1.00 43.00 99 GLU A N 1
ATOM 777 C CA . GLU A 1 99 ? -1.991 -26.868 2.413 1.00 43.00 99 GLU A CA 1
ATOM 778 C C . GLU A 1 99 ? -1.668 -27.316 3.854 1.00 43.00 99 GLU A C 1
ATOM 780 O O . GLU A 1 99 ? -0.520 -27.633 4.154 1.00 43.00 99 GLU A O 1
ATOM 785 N N . LYS A 1 100 ? -2.654 -27.407 4.761 1.00 39.25 100 LYS A N 1
ATOM 786 C CA . LYS A 1 100 ? -2.449 -28.024 6.085 1.00 39.25 100 LYS A CA 1
ATOM 787 C C . LYS A 1 100 ? -2.544 -29.550 6.013 1.00 39.25 100 LYS A C 1
ATOM 789 O O . LYS A 1 100 ? -3.420 -30.145 6.616 1.00 39.25 100 LYS A O 1
ATOM 794 N N . ASP A 1 101 ? -1.614 -30.144 5.281 1.00 40.78 101 ASP A N 1
ATOM 795 C CA . ASP A 1 101 ? -1.146 -31.511 5.503 1.00 40.78 101 ASP A CA 1
ATOM 796 C C . ASP A 1 101 ? 0.310 -31.572 5.043 1.00 40.78 101 ASP A C 1
ATOM 798 O O . ASP A 1 101 ? 0.624 -31.907 3.904 1.00 40.78 101 ASP A O 1
ATOM 802 N N . SER A 1 102 ? 1.201 -31.118 5.927 1.00 35.81 102 SER A N 1
ATOM 803 C CA . SER A 1 102 ? 2.555 -31.636 6.166 1.00 35.81 102 SER A CA 1
ATOM 804 C C . SER A 1 102 ? 3.524 -30.546 6.638 1.00 35.81 102 SER A C 1
ATOM 806 O O . SER A 1 102 ? 3.800 -29.565 5.956 1.00 35.81 102 SER A O 1
ATOM 808 N N . LYS A 1 103 ? 4.105 -30.843 7.804 1.00 35.91 103 LYS A N 1
ATOM 809 C CA . LYS A 1 103 ? 5.367 -30.348 8.370 1.00 35.91 103 LYS A CA 1
ATOM 810 C C . LYS A 1 103 ? 5.382 -28.971 9.039 1.00 35.91 103 LYS A C 1
ATOM 812 O O . LYS A 1 103 ? 5.531 -27.917 8.435 1.00 35.91 103 LYS A O 1
ATOM 817 N N . GLU A 1 104 ? 5.328 -29.092 10.361 1.00 40.53 104 GLU A N 1
ATOM 818 C CA . GLU A 1 104 ? 6.071 -28.352 11.378 1.00 40.53 104 GLU A CA 1
ATOM 819 C C . GLU A 1 104 ? 7.397 -27.758 10.864 1.00 40.53 104 GLU A C 1
ATOM 821 O O . GLU A 1 104 ? 8.293 -28.477 10.416 1.00 40.53 104 GLU A O 1
ATOM 826 N N . SER A 1 105 ? 7.507 -26.429 10.933 1.00 31.95 105 SER A N 1
ATOM 827 C CA . SER A 1 105 ? 8.752 -25.689 10.736 1.00 31.95 105 SER A CA 1
ATOM 828 C C . SER A 1 105 ? 9.040 -24.859 11.982 1.00 31.95 105 SER A C 1
ATOM 830 O O . SER A 1 105 ? 8.302 -23.928 12.307 1.00 31.95 105 SER A O 1
ATOM 832 N N . THR A 1 106 ? 10.121 -25.205 12.669 1.00 41.78 106 THR A N 1
ATOM 833 C CA . THR A 1 106 ? 10.747 -24.411 13.723 1.00 41.78 106 THR A CA 1
ATOM 834 C C . THR A 1 106 ? 11.622 -23.335 13.083 1.00 41.78 106 THR A C 1
ATOM 836 O O . THR A 1 106 ? 12.696 -23.649 12.578 1.00 41.78 106 THR A O 1
ATOM 839 N N . ASP A 1 107 ? 11.168 -22.084 13.087 1.00 34.72 107 ASP A N 1
ATOM 840 C CA . ASP A 1 107 ? 12.006 -20.902 12.842 1.00 34.72 107 ASP A CA 1
ATOM 841 C C . ASP A 1 107 ? 11.378 -19.678 13.541 1.00 34.72 107 ASP A C 1
ATOM 843 O O . ASP A 1 107 ? 10.192 -19.711 13.886 1.00 34.72 107 ASP A O 1
ATOM 847 N N . PRO A 1 108 ? 12.166 -18.638 13.863 1.00 35.53 108 PRO A N 1
ATOM 848 C CA . PRO A 1 108 ? 11.975 -17.850 15.069 1.00 35.53 108 PRO A CA 1
ATOM 849 C C . PRO A 1 108 ? 10.751 -16.943 14.993 1.00 35.53 108 PRO A C 1
ATOM 851 O O . PRO A 1 108 ? 10.483 -16.277 13.991 1.00 35.53 108 PRO A O 1
ATOM 854 N N . THR A 1 109 ? 10.048 -16.883 16.120 1.00 31.70 109 THR A N 1
ATOM 855 C CA . THR A 1 109 ? 9.003 -15.912 16.427 1.00 31.70 109 THR A CA 1
ATOM 856 C C . THR A 1 109 ? 9.478 -14.508 16.035 1.00 31.70 109 THR A C 1
ATOM 858 O O . THR A 1 109 ? 10.535 -14.079 16.506 1.00 31.70 109 THR A O 1
ATOM 861 N N . PRO A 1 110 ? 8.739 -13.764 15.192 1.00 41.38 110 PRO A N 1
ATOM 862 C CA . PRO A 1 110 ? 9.006 -12.348 15.006 1.00 41.38 110 PRO A CA 1
ATOM 863 C C . PRO A 1 110 ? 8.923 -11.678 16.376 1.00 41.38 110 PRO A C 1
ATOM 865 O O . PRO A 1 110 ? 7.957 -11.933 17.101 1.00 41.38 110 PRO A O 1
ATOM 868 N N . ASP A 1 111 ? 9.901 -10.835 16.721 1.00 39.31 111 ASP A N 1
ATOM 869 C CA . ASP A 1 111 ? 9.769 -9.922 17.857 1.00 39.31 111 ASP A CA 1
ATOM 870 C C . ASP A 1 111 ? 8.376 -9.300 17.788 1.00 39.31 111 ASP A C 1
ATOM 872 O O . ASP A 1 111 ? 8.007 -8.651 16.801 1.00 39.31 111 ASP A O 1
ATOM 876 N N . SER A 1 112 ? 7.565 -9.612 18.799 1.00 39.25 112 SER A N 1
ATOM 877 C CA . SER A 1 112 ? 6.194 -9.132 18.883 1.00 39.25 112 SER A CA 1
ATOM 878 C C . SER A 1 112 ? 6.219 -7.610 18.745 1.00 39.25 112 SER A C 1
ATOM 880 O O . SER A 1 112 ? 7.099 -6.988 19.346 1.00 39.25 112 SER A O 1
ATOM 882 N N . PRO A 1 113 ? 5.294 -6.995 17.980 1.00 42.06 113 PRO A N 1
ATOM 883 C CA . PRO A 1 113 ? 5.218 -5.544 17.888 1.00 42.06 113 PRO A CA 1
ATOM 884 C C . PRO A 1 113 ? 5.247 -4.968 19.303 1.00 42.06 113 PRO A C 1
ATOM 886 O O . PRO A 1 113 ? 4.374 -5.285 20.119 1.00 42.06 113 PRO A O 1
ATOM 889 N N . GLN A 1 114 ? 6.291 -4.200 19.632 1.00 39.41 114 GLN A N 1
ATOM 890 C CA . GLN A 1 114 ? 6.389 -3.586 20.948 1.00 39.41 114 GLN A CA 1
ATOM 891 C C . GLN A 1 114 ? 5.157 -2.705 21.115 1.00 39.41 114 GLN A C 1
ATOM 893 O O . GLN A 1 114 ? 4.887 -1.836 20.288 1.00 39.41 114 GLN A O 1
ATOM 898 N N . LYS A 1 115 ? 4.379 -2.990 22.162 1.00 39.72 115 LYS A N 1
ATOM 899 C CA . LYS A 1 115 ? 3.109 -2.333 22.468 1.00 39.72 115 LYS A CA 1
ATOM 900 C C . LYS A 1 115 ? 3.377 -0.837 22.653 1.00 39.72 115 LYS A C 1
ATOM 902 O O . LYS A 1 115 ? 3.761 -0.402 23.736 1.00 39.72 115 LYS A O 1
ATOM 907 N N . ALA A 1 116 ? 3.237 -0.060 21.582 1.00 43.56 116 ALA A N 1
ATOM 908 C CA . ALA A 1 116 ? 3.425 1.377 21.625 1.00 43.56 116 ALA A CA 1
ATOM 909 C C . ALA A 1 116 ? 2.415 1.953 22.622 1.00 43.56 116 ALA A C 1
ATOM 911 O O . ALA A 1 116 ? 1.200 1.818 22.465 1.00 43.56 116 ALA A O 1
ATOM 912 N N . THR A 1 117 ? 2.928 2.569 23.683 1.00 42.28 117 THR A N 1
ATOM 913 C CA . THR A 1 117 ? 2.148 3.212 24.740 1.00 42.28 117 THR A CA 1
ATOM 914 C C . THR A 1 117 ? 1.544 4.504 24.207 1.00 42.28 117 THR A C 1
ATOM 916 O O . THR A 1 117 ? 2.012 5.600 24.501 1.00 42.28 117 THR A O 1
ATOM 919 N N . THR A 1 118 ? 0.507 4.389 23.386 1.00 53.16 118 THR A N 1
ATOM 920 C CA . THR A 1 118 ? -0.337 5.521 23.013 1.00 53.16 118 THR A CA 1
ATOM 921 C C . THR A 1 118 ? -1.689 5.357 23.684 1.00 53.16 118 THR A C 1
ATOM 923 O O . THR A 1 118 ? -2.315 4.300 23.613 1.00 53.16 118 THR A O 1
ATOM 926 N N . LYS A 1 119 ? -2.145 6.402 24.387 1.00 52.44 119 LYS A N 1
ATOM 927 C CA . LYS A 1 119 ? -3.533 6.472 24.859 1.00 52.44 119 LYS A CA 1
ATOM 928 C C . LYS A 1 119 ? -4.435 6.268 23.641 1.00 52.44 119 LYS A C 1
ATOM 930 O O . LYS A 1 119 ? -4.313 7.017 22.673 1.00 52.44 119 LYS A O 1
ATOM 935 N N . ALA A 1 120 ? -5.302 5.256 23.680 1.00 57.94 120 ALA A N 1
ATOM 936 C CA . ALA A 1 120 ? -6.190 4.927 22.572 1.00 57.94 120 ALA A CA 1
ATOM 937 C C . ALA A 1 120 ? -7.040 6.154 22.204 1.00 57.94 120 ALA A C 1
ATOM 939 O O . ALA A 1 120 ? -7.919 6.568 22.961 1.00 57.94 120 ALA A O 1
ATOM 940 N N . GLN A 1 121 ? -6.744 6.766 21.058 1.00 69.19 121 GLN A N 1
ATOM 941 C CA . GLN A 1 121 ? -7.449 7.959 20.602 1.00 69.19 121 GLN A CA 1
ATOM 942 C C . GLN A 1 121 ? -8.871 7.578 20.178 1.00 69.19 121 GLN A C 1
ATOM 944 O O . GLN A 1 121 ? -9.071 6.599 19.446 1.00 69.19 121 GLN A O 1
ATOM 949 N N . ALA A 1 122 ? -9.859 8.363 20.618 1.00 78.25 122 ALA A N 1
ATOM 950 C CA . ALA A 1 122 ? -11.247 8.178 20.211 1.00 78.25 122 ALA A CA 1
ATOM 951 C C . ALA A 1 122 ? -11.352 8.155 18.676 1.00 78.25 122 ALA A C 1
ATOM 953 O O . ALA A 1 122 ? -10.717 8.943 17.976 1.00 78.25 122 ALA A O 1
ATOM 954 N N . VAL A 1 123 ? -12.103 7.187 18.150 1.00 84.44 123 VAL A N 1
ATOM 955 C CA . VAL A 1 123 ? -12.321 7.016 16.710 1.00 84.44 123 VAL A CA 1
ATOM 956 C C . VAL A 1 123 ? -13.512 7.869 16.290 1.00 84.44 123 VAL A C 1
ATOM 958 O O . VAL A 1 123 ? -14.544 7.826 16.953 1.00 84.44 123 VAL A O 1
ATOM 961 N N . THR A 1 124 ? -13.395 8.569 15.160 1.00 87.88 124 THR A N 1
ATOM 962 C CA . THR A 1 124 ? -14.503 9.293 14.513 1.00 87.88 124 THR A CA 1
ATOM 963 C C . THR A 1 124 ? -14.902 8.584 13.211 1.00 87.88 124 THR A C 1
ATOM 965 O O . THR A 1 124 ? -14.295 8.844 12.167 1.00 87.88 124 THR A O 1
ATOM 968 N N . PRO A 1 125 ? -15.898 7.675 13.237 1.00 88.69 125 PRO A N 1
ATOM 969 C CA . PRO A 1 125 ? -16.349 6.942 12.057 1.00 88.69 125 PRO A CA 1
ATOM 970 C C . PRO A 1 125 ? -16.823 7.858 10.923 1.00 88.69 125 PRO A C 1
ATOM 972 O O . PRO A 1 125 ? -17.414 8.915 11.139 1.00 88.69 125 PRO A O 1
ATOM 975 N N . GLY A 1 126 ? -16.584 7.439 9.684 1.00 89.62 126 GLY A N 1
ATOM 976 C CA . GLY A 1 126 ? -16.960 8.167 8.476 1.00 89.62 126 GLY A CA 1
ATOM 977 C C . GLY A 1 126 ? -16.089 9.370 8.138 1.00 89.62 126 GLY A C 1
ATOM 978 O O . GLY A 1 126 ? -16.406 10.073 7.177 1.00 89.62 126 GLY A O 1
ATOM 979 N N . ARG A 1 127 ? -15.021 9.623 8.901 1.00 93.00 127 ARG A N 1
ATOM 980 C CA . ARG A 1 127 ? -14.047 10.684 8.640 1.00 93.00 127 ARG A CA 1
ATOM 981 C C . ARG A 1 127 ? -12.631 10.130 8.713 1.00 93.00 127 ARG A C 1
ATOM 983 O O . ARG A 1 127 ? -12.317 9.286 9.550 1.00 93.00 127 ARG A O 1
ATOM 990 N N . THR A 1 128 ? -11.771 10.647 7.843 1.00 96.31 128 THR A N 1
ATOM 991 C CA . THR A 1 128 ? -10.330 10.430 7.953 1.00 96.31 128 THR A CA 1
ATOM 992 C C . THR A 1 128 ? -9.800 11.174 9.172 1.00 96.31 128 THR A C 1
ATOM 994 O O . THR A 1 128 ? -10.082 12.357 9.358 1.00 96.31 128 THR A O 1
ATOM 997 N N . GLN A 1 129 ? -9.017 10.479 9.985 1.00 95.88 129 GLN A N 1
ATOM 998 C CA . GLN A 1 129 ? -8.374 10.987 11.186 1.00 95.88 129 GLN A CA 1
ATOM 999 C C . GLN A 1 129 ? -6.866 11.018 10.969 1.00 95.88 129 GLN A C 1
ATOM 1001 O O . GLN A 1 129 ? -6.281 10.027 10.539 1.00 95.88 129 GLN A O 1
ATOM 1006 N N . SER A 1 130 ? -6.247 12.148 11.298 1.00 96.31 130 SER A N 1
ATOM 1007 C CA . SER A 1 130 ? -4.796 12.253 11.434 1.00 96.31 130 SER A CA 1
ATOM 1008 C C . SER A 1 130 ? -4.433 11.875 12.862 1.00 96.31 130 SER A C 1
ATOM 1010 O O . SER A 1 130 ? -4.934 12.499 13.796 1.00 96.31 130 SER A O 1
ATOM 1012 N N . ARG A 1 131 ? -3.578 10.872 13.033 1.00 96.06 131 ARG A N 1
ATOM 1013 C CA . ARG A 1 131 ? -3.153 10.365 14.339 1.00 96.06 131 ARG A CA 1
ATOM 1014 C C . ARG A 1 131 ? -1.637 10.362 14.438 1.00 96.06 131 ARG A C 1
ATOM 1016 O O . ARG A 1 131 ? -0.951 10.378 13.418 1.00 96.06 131 ARG A O 1
ATOM 1023 N N . THR A 1 132 ? -1.126 10.335 15.661 1.00 96.75 132 THR A N 1
ATOM 1024 C CA . THR A 1 132 ? 0.310 10.251 15.932 1.00 96.75 132 THR A CA 1
ATOM 1025 C C . THR A 1 132 ? 0.623 9.134 16.915 1.00 96.75 132 THR A C 1
ATOM 1027 O O . THR A 1 132 ? -0.234 8.708 17.695 1.00 96.75 132 THR A O 1
ATOM 1030 N N . TYR A 1 133 ? 1.854 8.642 16.852 1.00 96.75 133 TYR A N 1
ATOM 1031 C CA . TYR A 1 133 ? 2.456 7.794 17.869 1.00 96.75 133 TYR A CA 1
ATOM 1032 C C . TYR A 1 133 ? 3.947 8.118 17.985 1.00 96.75 133 TYR A C 1
ATOM 1034 O O . TYR A 1 133 ? 4.554 8.637 17.047 1.00 96.75 133 TYR A O 1
ATOM 1042 N N . PHE A 1 134 ? 4.545 7.812 19.132 1.00 97.25 134 PHE A N 1
ATOM 1043 C CA . PHE A 1 134 ? 5.982 7.972 19.314 1.00 97.25 134 PHE A CA 1
ATOM 1044 C C . PHE A 1 134 ? 6.726 6.745 18.771 1.00 97.25 134 PHE A C 1
ATOM 1046 O O . PHE A 1 134 ? 6.534 5.629 19.258 1.00 97.25 134 PHE A O 1
ATOM 1053 N N . PHE A 1 135 ? 7.573 6.943 17.762 1.00 97.31 135 PHE A N 1
ATOM 1054 C CA . PHE A 1 135 ? 8.401 5.899 17.172 1.00 97.31 135 PHE A CA 1
ATOM 1055 C C . PHE A 1 135 ? 9.754 5.858 17.879 1.00 97.31 135 PHE A C 1
ATOM 1057 O O . PHE A 1 135 ? 10.676 6.593 17.529 1.00 97.31 135 PHE A O 1
ATOM 1064 N N . LYS A 1 136 ? 9.859 4.970 18.870 1.00 95.44 136 LYS A N 1
ATOM 1065 C CA . LYS A 1 136 ? 11.016 4.849 19.763 1.00 95.44 136 LYS A CA 1
ATOM 1066 C C . LYS A 1 136 ? 12.341 4.671 19.019 1.00 95.44 136 LYS A C 1
ATOM 1068 O O . LYS A 1 136 ? 13.303 5.356 19.331 1.00 95.44 136 LYS A O 1
ATOM 1073 N N . GLU A 1 137 ? 12.401 3.795 18.020 1.00 94.50 137 GLU A N 1
ATOM 1074 C CA . GLU A 1 137 ? 13.637 3.514 17.274 1.00 94.50 137 GLU A CA 1
ATOM 1075 C C . GLU A 1 137 ? 14.073 4.660 16.352 1.00 94.50 137 GLU A C 1
ATOM 1077 O O . GLU A 1 137 ? 15.208 4.669 15.881 1.00 94.50 137 GLU A O 1
ATOM 1082 N N . ALA A 1 138 ? 13.178 5.610 16.087 1.00 94.19 138 ALA A N 1
ATOM 1083 C CA . ALA A 1 138 ? 13.449 6.818 15.319 1.00 94.19 138 ALA A CA 1
ATOM 1084 C C . ALA A 1 138 ? 13.524 8.083 16.193 1.00 94.19 138 ALA A C 1
ATOM 1086 O O . ALA A 1 138 ? 13.752 9.160 15.644 1.00 94.19 138 ALA A O 1
ATOM 1087 N N . ASP A 1 139 ? 13.284 7.952 17.503 1.00 95.12 139 ASP A N 1
ATOM 1088 C CA . ASP A 1 139 ? 13.198 9.037 18.487 1.00 95.12 139 ASP A CA 1
ATOM 1089 C C . ASP A 1 139 ? 12.360 10.238 18.007 1.00 95.12 139 ASP A C 1
ATOM 1091 O O . ASP A 1 139 ? 12.771 11.396 18.060 1.00 95.12 139 ASP A O 1
ATOM 1095 N N . LYS A 1 140 ? 11.176 9.962 17.444 1.00 95.50 140 LYS A N 1
ATOM 1096 C CA . LYS A 1 140 ? 10.298 11.009 16.901 1.00 95.50 140 LYS A CA 1
ATOM 1097 C C . LYS A 1 140 ? 8.828 10.637 16.944 1.00 95.50 140 LYS A C 1
ATOM 1099 O O . LYS A 1 140 ? 8.458 9.466 16.872 1.00 95.50 140 LYS A O 1
ATOM 1104 N N . GLU A 1 141 ? 7.971 11.653 16.944 1.00 97.06 141 GLU A N 1
ATOM 1105 C CA . GLU A 1 141 ? 6.565 11.447 16.616 1.00 97.06 141 GLU A CA 1
ATOM 1106 C C . GLU A 1 141 ? 6.387 11.136 15.127 1.00 97.06 141 GLU A C 1
ATOM 1108 O O . GLU A 1 141 ? 6.936 11.800 14.239 1.00 97.06 141 GLU A O 1
ATOM 1113 N N . MET A 1 142 ? 5.586 10.112 14.864 1.00 97.31 142 MET A N 1
ATOM 1114 C CA . MET A 1 142 ? 5.197 9.665 13.539 1.00 97.31 142 MET A CA 1
ATOM 1115 C C . MET A 1 142 ? 3.699 9.836 13.360 1.00 97.31 142 MET A C 1
ATOM 1117 O O . MET A 1 142 ? 2.906 9.480 14.231 1.00 97.31 142 MET A O 1
ATOM 1121 N N . ARG A 1 143 ? 3.311 10.376 12.203 1.00 97.31 143 ARG A N 1
ATOM 1122 C CA . ARG A 1 143 ? 1.912 10.528 11.812 1.00 97.31 143 ARG A CA 1
ATOM 1123 C C . ARG A 1 143 ? 1.451 9.324 11.001 1.00 97.31 143 ARG A C 1
ATOM 1125 O O . ARG A 1 143 ? 2.214 8.787 10.206 1.00 97.31 143 ARG A O 1
ATOM 1132 N N . TYR A 1 144 ? 0.187 8.962 11.144 1.00 98.31 144 TYR A N 1
ATOM 1133 C CA . TYR A 1 144 ? -0.510 8.062 10.235 1.00 98.31 144 TYR A CA 1
ATOM 1134 C C . TYR A 1 144 ? -1.954 8.533 10.044 1.00 98.31 144 TYR A C 1
ATOM 1136 O O . TYR A 1 144 ? -2.524 9.233 10.888 1.00 98.31 144 TYR A O 1
ATOM 1144 N N . SER A 1 145 ? -2.561 8.137 8.931 1.00 98.50 145 SER A N 1
ATOM 1145 C CA . SER A 1 145 ? -3.959 8.439 8.632 1.00 98.50 145 SER A CA 1
ATOM 1146 C C . SER A 1 145 ? -4.827 7.201 8.853 1.00 98.50 145 SER A C 1
ATOM 1148 O O . SER A 1 145 ? -4.481 6.111 8.408 1.00 98.50 145 SER A O 1
ATOM 1150 N N . LEU A 1 146 ? -5.972 7.365 9.515 1.00 98.50 146 LEU A N 1
ATOM 1151 C CA . LEU A 1 146 ? -6.935 6.296 9.788 1.00 98.50 146 LEU A CA 1
ATOM 1152 C C . LEU A 1 146 ? -8.312 6.675 9.246 1.00 98.50 146 LEU A C 1
ATOM 1154 O O . LEU A 1 146 ? -8.849 7.732 9.571 1.00 98.50 146 LEU A O 1
ATOM 1158 N N . TYR A 1 147 ? -8.917 5.783 8.474 1.00 98.44 147 TYR A N 1
ATOM 1159 C CA . TYR A 1 147 ? -10.318 5.848 8.093 1.00 98.44 147 TYR A CA 1
ATOM 1160 C C . TYR A 1 147 ? -11.059 4.643 8.667 1.00 98.44 147 TYR A C 1
ATOM 1162 O O . TYR A 1 147 ? -10.670 3.496 8.458 1.00 98.44 147 TYR A O 1
ATOM 1170 N N . VAL A 1 148 ? -12.152 4.923 9.370 1.00 97.06 148 VAL A N 1
ATOM 1171 C CA . VAL A 1 148 ? -13.065 3.916 9.914 1.00 97.06 148 VAL A CA 1
ATOM 1172 C C . VAL A 1 148 ? -14.443 4.156 9.293 1.00 97.06 148 VAL A C 1
ATOM 1174 O O . VAL A 1 148 ? -14.880 5.311 9.278 1.00 97.06 148 VAL A O 1
ATOM 1177 N N . PRO A 1 149 ? -15.137 3.129 8.769 1.00 96.06 149 PRO A N 1
ATOM 1178 C CA . PRO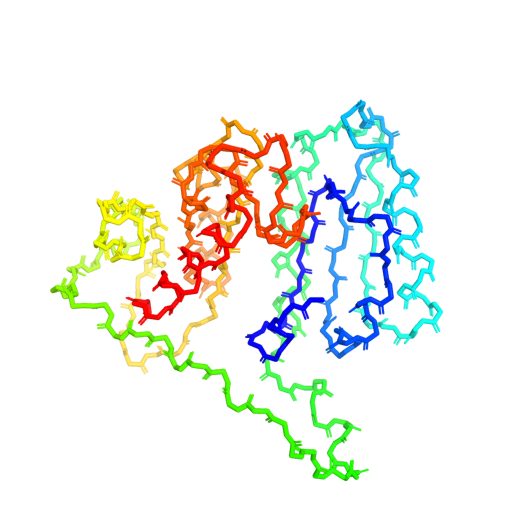 A 1 149 ? -16.417 3.310 8.089 1.00 96.06 149 PRO A CA 1
ATOM 1179 C C . PRO A 1 149 ? -17.502 3.812 9.050 1.00 96.06 149 PRO A C 1
ATOM 1181 O O . PRO A 1 149 ? -17.480 3.520 10.244 1.00 96.06 149 PRO A O 1
ATOM 1184 N N . ARG A 1 150 ? -18.479 4.570 8.538 1.00 95.19 150 ARG A N 1
ATOM 1185 C CA . ARG A 1 150 ? -19.692 4.947 9.285 1.00 95.19 150 ARG A CA 1
ATOM 1186 C C . ARG A 1 150 ? -20.398 3.692 9.796 1.00 95.19 150 ARG A C 1
ATOM 1188 O O . ARG A 1 150 ? -20.443 2.686 9.093 1.00 95.19 150 ARG A O 1
ATOM 1195 N N . GLY A 1 151 ? -20.962 3.779 11.001 1.00 91.94 151 GLY A N 1
ATOM 1196 C CA . GLY A 1 151 ? -21.599 2.637 11.663 1.00 91.94 151 GLY A CA 1
ATOM 1197 C C . GLY A 1 151 ? -20.609 1.630 12.255 1.00 91.94 151 GLY A C 1
ATOM 1198 O O . GLY A 1 151 ? -20.989 0.491 12.510 1.00 91.94 151 GLY A O 1
ATOM 1199 N N . TYR A 1 152 ? -19.345 2.028 12.444 1.00 94.06 152 TYR A N 1
ATOM 1200 C CA . TYR A 1 152 ? -18.349 1.202 13.116 1.00 94.06 152 TYR A CA 1
ATOM 1201 C C . TYR A 1 152 ? -18.811 0.765 14.505 1.00 94.06 152 TYR A C 1
ATOM 1203 O O . TYR A 1 152 ? -19.184 1.586 15.344 1.00 94.06 152 TYR A O 1
ATOM 1211 N N . ASP A 1 153 ? -18.722 -0.538 14.725 1.00 91.62 153 ASP A N 1
ATOM 1212 C CA . ASP A 1 153 ? -19.112 -1.230 15.936 1.00 91.62 153 ASP A CA 1
ATOM 1213 C C . ASP A 1 153 ? -17.900 -1.997 16.464 1.00 91.62 153 ASP A C 1
ATOM 1215 O O . ASP A 1 153 ? -17.413 -2.927 15.827 1.00 91.62 153 ASP A O 1
ATOM 1219 N N . LYS A 1 154 ? -17.419 -1.623 17.652 1.00 90.50 154 LYS A N 1
ATOM 1220 C CA . LYS A 1 154 ? -16.231 -2.235 18.267 1.00 90.50 154 LYS A CA 1
ATOM 1221 C C . LYS A 1 154 ? -16.377 -3.741 18.528 1.00 90.50 154 LYS A C 1
ATOM 1223 O O . LYS A 1 154 ? -15.366 -4.393 18.761 1.00 90.50 154 LYS A O 1
ATOM 1228 N N . SER A 1 155 ? -17.595 -4.287 18.522 1.00 92.94 155 SER A N 1
ATOM 1229 C CA . SER A 1 155 ? -17.842 -5.722 18.707 1.00 92.94 155 SER A CA 1
ATOM 1230 C C . SER A 1 155 ? -17.659 -6.549 17.427 1.00 92.94 155 SER A C 1
ATOM 1232 O O . SER A 1 155 ? -17.539 -7.773 17.498 1.00 92.94 155 SER A O 1
ATOM 1234 N N . LYS A 1 156 ? -17.614 -5.906 16.252 1.00 93.00 156 LYS A N 1
ATOM 1235 C CA . LYS A 1 156 ? -17.506 -6.576 14.950 1.00 93.00 156 LYS A CA 1
ATOM 1236 C C . LYS A 1 156 ? -16.063 -6.628 14.463 1.00 93.00 156 LYS A C 1
ATOM 1238 O O . LYS A 1 156 ? -15.262 -5.728 14.705 1.00 93.00 156 LYS A O 1
ATOM 1243 N N . LYS A 1 157 ? -15.746 -7.679 13.705 1.00 92.19 157 LYS A N 1
ATOM 1244 C CA . LYS A 1 157 ? -14.486 -7.775 12.961 1.00 92.19 157 LYS A CA 1
ATOM 1245 C C . LYS A 1 157 ? -14.638 -7.069 11.618 1.00 92.19 157 LYS A C 1
ATOM 1247 O O . LYS A 1 157 ? -15.623 -7.286 10.919 1.00 92.19 157 LYS A O 1
ATOM 1252 N N . TYR A 1 158 ? -13.642 -6.268 11.258 1.00 93.94 158 TYR A N 1
ATOM 1253 C CA . TYR A 1 158 ? -13.574 -5.569 9.978 1.00 93.94 158 TYR A CA 1
ATOM 1254 C C . TYR A 1 158 ? -12.303 -5.985 9.234 1.00 93.94 158 TYR A C 1
ATOM 1256 O O . TYR A 1 158 ? -11.266 -6.178 9.876 1.00 93.94 158 TYR A O 1
ATOM 1264 N N . PRO A 1 159 ? -12.336 -6.105 7.897 1.00 95.31 159 PRO A N 1
ATOM 1265 C CA . PRO A 1 159 ? -11.114 -6.229 7.125 1.00 95.31 159 PRO A CA 1
ATOM 1266 C C . PRO A 1 159 ? -10.306 -4.923 7.200 1.00 95.31 159 PRO A C 1
ATOM 1268 O O . PRO A 1 159 ? -10.855 -3.818 7.149 1.00 95.31 159 PRO A O 1
ATOM 1271 N N . LEU A 1 160 ? -8.985 -5.058 7.322 1.00 97.00 160 LEU A N 1
ATOM 1272 C CA . LEU A 1 160 ? -8.045 -3.940 7.381 1.00 97.00 160 LEU A CA 1
ATOM 1273 C C . LEU A 1 160 ? -7.293 -3.818 6.055 1.00 97.00 160 LEU A C 1
ATOM 1275 O O . LEU A 1 160 ? -6.703 -4.785 5.574 1.00 97.00 160 LEU A O 1
ATOM 1279 N N . MET A 1 161 ? -7.271 -2.611 5.496 1.00 97.75 161 MET A N 1
ATOM 1280 C CA . MET A 1 161 ? -6.418 -2.238 4.374 1.00 97.75 161 MET A CA 1
ATOM 1281 C C . MET A 1 161 ? -5.285 -1.340 4.867 1.00 97.75 161 MET A C 1
ATOM 1283 O O . MET A 1 161 ? -5.529 -0.270 5.423 1.00 97.75 161 MET A O 1
ATOM 1287 N N . VAL A 1 162 ? -4.043 -1.754 4.616 1.00 98.12 162 VAL A N 1
ATOM 1288 C CA . VAL A 1 162 ? -2.862 -0.907 4.816 1.00 98.12 162 VAL A CA 1
ATOM 1289 C C . VAL A 1 162 ? -2.523 -0.241 3.483 1.00 98.12 162 VAL A C 1
ATOM 1291 O O . VAL A 1 162 ? -2.053 -0.896 2.555 1.00 98.12 162 VAL A O 1
ATOM 1294 N N . ALA A 1 163 ? -2.804 1.056 3.369 1.00 97.69 163 ALA A N 1
ATOM 1295 C CA . ALA A 1 163 ? -2.579 1.842 2.162 1.00 97.69 163 ALA A CA 1
ATOM 1296 C C . ALA A 1 163 ? -1.218 2.546 2.233 1.00 97.69 163 ALA A C 1
ATOM 1298 O O . ALA A 1 163 ? -0.992 3.406 3.082 1.00 97.69 163 ALA A O 1
ATOM 1299 N N . LEU A 1 164 ? -0.308 2.184 1.330 1.00 96.62 164 LEU A N 1
ATOM 1300 C CA . LEU A 1 164 ? 1.061 2.693 1.311 1.00 96.62 164 LEU A CA 1
ATOM 1301 C C . LEU A 1 164 ? 1.231 3.715 0.188 1.00 96.62 164 LEU A C 1
ATOM 1303 O O . LEU A 1 164 ? 0.827 3.476 -0.949 1.00 96.62 164 LEU A O 1
ATOM 1307 N N . HIS A 1 165 ? 1.823 4.860 0.506 1.00 95.19 165 HIS A N 1
ATOM 1308 C CA . HIS A 1 165 ? 2.026 5.927 -0.464 1.00 95.19 165 HIS A CA 1
ATOM 1309 C C . HIS A 1 165 ? 3.280 5.692 -1.327 1.00 95.19 165 HIS A C 1
ATOM 1311 O O . HIS A 1 165 ? 4.212 4.991 -0.935 1.00 95.19 165 HIS A O 1
ATOM 1317 N N . GLY A 1 166 ? 3.314 6.311 -2.510 1.00 92.12 166 GLY A N 1
ATOM 1318 C CA . GLY A 1 166 ? 4.495 6.336 -3.378 1.00 92.12 166 GLY A CA 1
ATOM 1319 C C . GLY A 1 166 ? 5.504 7.428 -3.001 1.00 92.12 166 GLY A C 1
ATOM 1320 O O . GLY A 1 166 ? 5.268 8.236 -2.099 1.00 92.12 166 GLY A O 1
ATOM 1321 N N . LEU A 1 167 ? 6.621 7.479 -3.734 1.00 91.56 167 LEU A N 1
ATOM 1322 C CA . LEU A 1 167 ? 7.685 8.473 -3.552 1.00 91.56 167 LEU A CA 1
ATOM 1323 C C . LEU A 1 167 ? 7.138 9.911 -3.623 1.00 91.56 167 LEU A C 1
ATOM 1325 O O . LEU A 1 167 ? 6.422 10.260 -4.558 1.00 91.56 167 LEU A O 1
ATOM 1329 N N . GLY A 1 168 ? 7.505 10.749 -2.653 1.00 93.19 168 GLY A N 1
ATOM 1330 C CA . GLY A 1 168 ? 7.115 12.161 -2.593 1.00 93.19 168 GLY A CA 1
ATOM 1331 C C . GLY A 1 168 ? 5.701 12.412 -2.060 1.00 93.19 168 GLY A C 1
ATOM 1332 O O . GLY A 1 168 ? 5.278 13.562 -1.982 1.00 93.19 168 GLY A O 1
ATOM 1333 N N . SER A 1 169 ? 4.971 11.362 -1.677 1.00 95.38 169 SER A N 1
ATOM 1334 C CA . SER A 1 169 ? 3.631 11.467 -1.095 1.00 95.38 169 SER A CA 1
ATOM 1335 C C . SER A 1 169 ? 3.665 11.344 0.438 1.00 95.38 169 SER A C 1
ATOM 1337 O O . SER A 1 169 ? 4.711 11.503 1.065 1.00 95.38 169 SER A O 1
ATOM 1339 N N . SER A 1 170 ? 2.507 11.136 1.065 1.00 97.56 170 SER A N 1
ATOM 1340 C CA . SER A 1 170 ? 2.374 10.981 2.517 1.00 97.56 170 SER A CA 1
ATOM 1341 C C . SER A 1 170 ? 1.222 10.060 2.899 1.00 97.56 170 SER A C 1
ATOM 1343 O O . SER A 1 170 ? 0.374 9.747 2.060 1.00 97.56 170 SER A O 1
ATOM 1345 N N . ASP A 1 171 ? 1.150 9.710 4.185 1.00 98.00 171 ASP A N 1
ATOM 1346 C CA . ASP A 1 171 ? 0.007 9.046 4.821 1.00 98.00 171 ASP A CA 1
ATOM 1347 C C . ASP A 1 171 ? -1.339 9.678 4.414 1.00 98.00 171 ASP A C 1
ATOM 1349 O O . ASP A 1 171 ? -2.271 9.008 3.968 1.00 98.00 171 ASP A O 1
ATOM 1353 N N . SER A 1 172 ? -1.417 11.008 4.480 1.00 97.88 172 SER A N 1
ATOM 1354 C CA . SER A 1 172 ? -2.622 11.756 4.128 1.00 97.88 172 SER A CA 1
ATOM 1355 C C . SER A 1 172 ? -2.831 11.874 2.617 1.00 97.88 172 SER A C 1
ATOM 1357 O O . SER A 1 172 ? -3.962 12.052 2.169 1.00 97.88 172 SER A O 1
ATOM 1359 N N . GLY A 1 173 ? -1.755 11.784 1.831 1.00 97.00 173 GLY A N 1
ATOM 1360 C CA . GLY A 1 173 ? -1.791 11.848 0.374 1.00 97.00 173 GLY A CA 1
ATOM 1361 C C . GLY A 1 173 ? -2.462 10.615 -0.222 1.00 97.00 173 GLY A C 1
ATOM 1362 O O . GLY A 1 173 ? -3.416 10.755 -0.986 1.00 97.00 173 GLY A O 1
ATOM 1363 N N . ILE A 1 174 ? -2.027 9.417 0.184 1.00 96.69 174 ILE A N 1
ATOM 1364 C CA . ILE A 1 174 ? -2.646 8.159 -0.263 1.00 96.69 174 ILE A CA 1
ATOM 1365 C C . ILE A 1 174 ? -4.098 8.054 0.214 1.00 96.69 174 ILE A C 1
ATOM 1367 O O . ILE A 1 174 ? -4.974 7.676 -0.557 1.00 96.69 174 ILE A O 1
ATOM 1371 N N . MET A 1 175 ? -4.393 8.501 1.440 1.00 97.69 175 MET A N 1
ATOM 1372 C CA . MET A 1 175 ? -5.751 8.490 1.995 1.00 97.69 175 MET A CA 1
ATOM 1373 C C . MET A 1 175 ? -6.744 9.372 1.209 1.00 97.69 175 MET A C 1
ATOM 1375 O O . MET A 1 175 ? -7.954 9.152 1.266 1.00 97.69 175 MET A O 1
ATOM 1379 N N . ARG A 1 176 ? -6.249 10.365 0.459 1.00 96.50 176 ARG A N 1
ATOM 1380 C CA . ARG A 1 176 ? -7.053 11.259 -0.394 1.00 96.50 176 ARG A CA 1
ATOM 1381 C C . ARG A 1 176 ? -7.192 10.771 -1.834 1.00 96.50 176 ARG A C 1
ATOM 1383 O O . ARG A 1 176 ? -7.772 11.492 -2.646 1.00 96.50 176 ARG A O 1
ATOM 1390 N N . TYR A 1 177 ? -6.686 9.585 -2.174 1.00 95.81 177 TYR A N 1
ATOM 1391 C CA . TYR A 1 177 ? -6.859 9.045 -3.520 1.00 95.81 177 TYR A CA 1
ATOM 1392 C C . TYR A 1 177 ? -8.347 8.983 -3.888 1.00 95.81 177 TYR A C 1
ATOM 1394 O O . TYR A 1 177 ? -9.155 8.507 -3.078 1.00 95.81 177 TYR A O 1
ATOM 1402 N N . PRO A 1 178 ? -8.728 9.451 -5.094 1.00 95.56 178 PRO A N 1
ATOM 1403 C CA . PRO A 1 178 ? -10.114 9.436 -5.531 1.00 95.56 178 PRO A CA 1
ATOM 1404 C C . PRO A 1 178 ? -10.746 8.054 -5.356 1.00 95.56 178 PRO A C 1
ATOM 1406 O O . PRO A 1 178 ? -10.289 7.068 -5.923 1.00 95.56 178 PRO A O 1
ATOM 1409 N N . GLY A 1 179 ? -11.806 7.988 -4.551 1.00 96.12 179 GLY A N 1
ATOM 1410 C CA . GLY A 1 179 ? -12.569 6.764 -4.322 1.00 96.12 179 GLY A CA 1
ATOM 1411 C C . GLY A 1 179 ? -12.089 5.867 -3.178 1.00 96.12 179 GLY A C 1
ATOM 1412 O O . GLY A 1 179 ? -12.886 5.033 -2.767 1.00 96.12 179 GLY A O 1
ATOM 1413 N N . LEU A 1 180 ? -10.893 6.044 -2.600 1.00 97.62 180 LEU A N 1
ATOM 1414 C CA . LEU A 1 180 ? -10.361 5.117 -1.583 1.00 97.62 180 LEU A CA 1
ATOM 1415 C C . LEU A 1 180 ? -11.276 4.977 -0.355 1.00 97.62 180 LEU A C 1
ATOM 1417 O O . LEU A 1 180 ? -11.732 3.880 -0.047 1.00 97.62 180 LEU A O 1
ATOM 1421 N N . THR A 1 181 ? -11.601 6.080 0.323 1.00 97.50 181 THR A N 1
ATOM 1422 C CA . THR A 1 181 ? -12.469 6.052 1.517 1.00 97.50 181 THR A CA 1
ATOM 1423 C C . THR A 1 181 ? -13.925 5.722 1.181 1.00 97.50 181 THR A C 1
ATOM 1425 O O . THR A 1 181 ? -14.623 5.111 1.986 1.00 97.50 181 THR A O 1
ATOM 1428 N N . ARG A 1 182 ? -14.384 6.069 -0.030 1.00 97.12 182 ARG A N 1
ATOM 1429 C CA . ARG A 1 182 ? -15.717 5.696 -0.529 1.00 97.12 182 ARG A CA 1
ATOM 1430 C C . ARG A 1 182 ? -15.831 4.184 -0.728 1.00 97.12 182 ARG A C 1
ATOM 1432 O O . ARG A 1 182 ? -16.802 3.596 -0.269 1.00 97.12 182 ARG A O 1
ATOM 1439 N N . LEU A 1 183 ? -14.846 3.563 -1.372 1.00 97.62 183 LEU A N 1
ATOM 1440 C CA . LEU A 1 183 ? -14.790 2.113 -1.558 1.00 97.62 183 LEU A CA 1
ATOM 1441 C C . LEU A 1 183 ? -14.603 1.407 -0.212 1.00 97.62 183 LEU A C 1
ATOM 1443 O O . LEU A 1 183 ? -15.306 0.444 0.073 1.00 97.62 183 LEU A O 1
ATOM 1447 N N . ALA A 1 184 ? -13.763 1.944 0.676 1.00 97.62 184 ALA A N 1
ATOM 1448 C CA . ALA A 1 184 ? -13.627 1.415 2.028 1.00 97.62 184 ALA A CA 1
ATOM 1449 C C . ALA A 1 184 ? -14.960 1.405 2.791 1.00 97.62 184 ALA A C 1
ATOM 1451 O O . ALA A 1 184 ? -15.306 0.395 3.393 1.00 97.62 184 ALA A O 1
ATOM 1452 N N . GLN A 1 185 ? -15.756 2.475 2.702 1.00 96.75 185 GLN A N 1
ATOM 1453 C CA . GLN A 1 185 ? -17.115 2.497 3.249 1.00 96.75 185 GLN A CA 1
ATOM 1454 C C . GLN A 1 185 ? -18.015 1.425 2.626 1.00 96.75 185 GLN A C 1
ATOM 1456 O O . GLN A 1 185 ? -18.739 0.751 3.354 1.00 96.75 185 GLN A O 1
ATOM 1461 N N . GLN A 1 186 ? -18.007 1.311 1.295 1.00 95.75 186 GLN A N 1
ATOM 1462 C CA . GLN A 1 186 ? -18.878 0.399 0.546 1.00 95.75 186 GLN A CA 1
ATOM 1463 C C . GLN A 1 186 ? -18.579 -1.070 0.860 1.00 95.75 186 GLN A C 1
ATOM 1465 O O . GLN A 1 186 ? -19.503 -1.867 0.972 1.00 95.75 186 GLN A O 1
ATOM 1470 N N . HIS A 1 187 ? -17.304 -1.408 1.050 1.00 94.94 187 HIS A N 1
ATOM 1471 C CA . HIS A 1 187 ? -16.849 -2.770 1.328 1.00 94.94 187 HIS A CA 1
ATOM 1472 C C . HIS A 1 187 ? -16.615 -3.048 2.824 1.00 94.94 187 HIS A C 1
ATOM 1474 O O . HIS A 1 187 ? -16.177 -4.138 3.180 1.00 94.94 187 HIS A O 1
ATOM 1480 N N . GLY A 1 188 ? -16.872 -2.077 3.708 1.00 94.56 188 GLY A N 1
ATOM 1481 C CA . GLY A 1 188 ? -16.692 -2.235 5.153 1.00 94.56 188 GLY A CA 1
ATOM 1482 C C . GLY A 1 188 ? -15.232 -2.359 5.606 1.00 94.56 188 GLY A C 1
ATOM 1483 O O . GLY A 1 188 ? -14.969 -2.993 6.619 1.00 94.56 188 GLY A O 1
ATOM 1484 N N . TYR A 1 189 ? -14.275 -1.768 4.890 1.00 96.69 189 TYR A N 1
ATOM 1485 C CA . TYR A 1 189 ? -12.866 -1.775 5.289 1.00 96.69 189 TYR A CA 1
ATOM 1486 C C . TYR A 1 189 ? -12.540 -0.644 6.262 1.00 96.69 189 TYR A C 1
ATOM 1488 O O . TYR A 1 189 ? -12.913 0.513 6.050 1.00 96.69 189 TYR A O 1
ATOM 1496 N N . ILE A 1 190 ? -11.737 -0.965 7.276 1.00 97.56 190 ILE A N 1
ATOM 1497 C CA . ILE A 1 190 ? -10.891 0.027 7.945 1.00 97.56 190 ILE A CA 1
ATOM 1498 C C . ILE A 1 190 ? -9.669 0.248 7.049 1.00 97.56 190 ILE A C 1
ATOM 1500 O O . ILE A 1 190 ? -9.094 -0.714 6.539 1.00 97.56 190 ILE A O 1
ATOM 1504 N N . VAL A 1 191 ? -9.262 1.502 6.849 1.00 98.44 191 VAL A N 1
ATOM 1505 C CA . VAL A 1 191 ? -8.042 1.833 6.098 1.00 98.44 1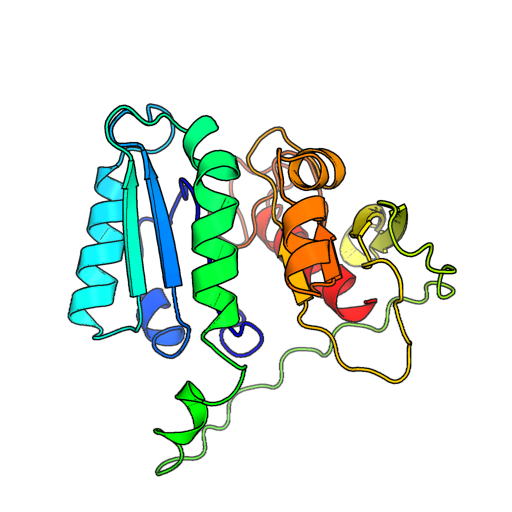91 VAL A CA 1
ATOM 1506 C C . VAL A 1 191 ? -7.078 2.555 7.013 1.00 98.44 191 VAL A C 1
ATOM 1508 O O . VAL A 1 191 ? -7.435 3.567 7.616 1.00 98.44 191 VAL A O 1
ATOM 1511 N N . VAL A 1 192 ? -5.841 2.082 7.070 1.00 98.56 192 VAL A N 1
ATOM 1512 C CA . VAL A 1 192 ? -4.746 2.786 7.729 1.00 98.56 192 VAL A CA 1
ATOM 1513 C C . VAL A 1 192 ? -3.648 3.090 6.721 1.00 98.56 192 VAL A C 1
ATOM 1515 O O . VAL A 1 192 ? -3.327 2.264 5.871 1.00 98.56 192 VAL A O 1
ATOM 1518 N N . ALA A 1 193 ? -3.081 4.287 6.798 1.00 98.50 193 ALA A N 1
ATOM 1519 C CA . ALA A 1 193 ? -1.965 4.716 5.973 1.00 98.50 193 ALA A CA 1
ATOM 1520 C C . ALA A 1 193 ? -0.815 5.180 6.878 1.00 98.50 193 ALA A C 1
ATOM 1522 O O . ALA A 1 193 ? -0.883 6.283 7.421 1.00 98.50 193 ALA A O 1
ATOM 1523 N N . PRO A 1 194 ? 0.212 4.343 7.089 1.00 98.25 194 PRO A N 1
ATOM 1524 C CA . PRO A 1 194 ? 1.471 4.742 7.714 1.00 98.25 194 PRO A CA 1
ATOM 1525 C C . PRO A 1 194 ? 2.235 5.757 6.851 1.00 98.25 194 PRO A C 1
ATOM 1527 O O . PRO A 1 194 ? 2.030 5.838 5.637 1.00 98.25 194 PRO A O 1
ATOM 1530 N N . MET A 1 195 ? 3.151 6.504 7.465 1.00 97.75 195 MET A N 1
ATOM 1531 C CA . MET A 1 195 ? 4.004 7.474 6.763 1.00 97.75 195 MET A CA 1
ATOM 1532 C C . MET A 1 195 ? 5.261 6.832 6.153 1.00 97.75 195 MET A C 1
ATOM 1534 O O . MET A 1 195 ? 5.958 7.460 5.367 1.00 97.75 195 MET A O 1
ATOM 1538 N N . GLY A 1 196 ? 5.608 5.606 6.535 1.00 96.19 196 GLY A N 1
ATOM 1539 C CA . GLY A 1 196 ? 6.842 4.952 6.114 1.00 96.19 196 GLY A CA 1
ATOM 1540 C C . GLY A 1 196 ? 8.101 5.710 6.549 1.00 96.19 196 GLY A C 1
ATOM 1541 O O . GLY A 1 196 ? 9.050 5.778 5.775 1.00 96.19 196 GLY A O 1
ATOM 1542 N N . TYR A 1 197 ? 8.136 6.277 7.759 1.00 97.00 197 TYR A N 1
ATOM 1543 C CA . TYR A 1 197 ? 9.201 7.150 8.297 1.00 97.00 197 TYR A CA 1
ATOM 1544 C C . TYR A 1 197 ? 9.280 8.566 7.678 1.00 97.00 197 TYR A C 1
ATOM 1546 O O . TYR A 1 197 ? 9.374 9.556 8.416 1.00 97.00 197 TYR A O 1
ATOM 1554 N N . ASN A 1 198 ? 9.232 8.700 6.348 1.00 96.12 198 ASN A N 1
ATOM 1555 C CA . ASN A 1 198 ? 9.164 9.985 5.637 1.00 96.12 198 ASN A CA 1
ATOM 1556 C C . ASN A 1 198 ? 8.594 9.827 4.213 1.00 96.12 198 ASN A C 1
ATOM 1558 O O . ASN A 1 198 ? 8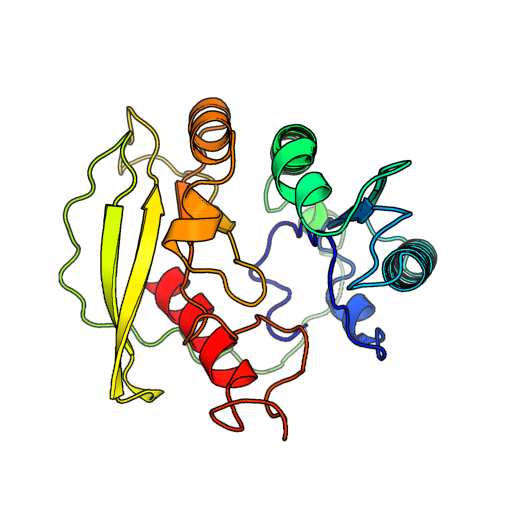.333 8.720 3.759 1.00 96.12 198 ASN A O 1
ATOM 1562 N N . SER A 1 199 ? 8.406 10.934 3.481 1.00 95.94 199 SER A N 1
ATOM 1563 C CA . SER A 1 199 ? 7.784 10.933 2.138 1.00 95.94 199 SER A CA 1
ATOM 1564 C C . SER A 1 199 ? 8.575 10.169 1.077 1.00 95.94 199 SER A C 1
ATOM 1566 O O . SER A 1 199 ? 8.070 9.903 -0.015 1.00 95.94 199 SER A O 1
ATOM 1568 N N . SER A 1 200 ? 9.822 9.817 1.383 1.00 93.50 200 SER A N 1
ATOM 1569 C CA . SER A 1 200 ? 10.663 8.970 0.549 1.00 93.50 200 SER A CA 1
ATOM 1570 C C . SER A 1 200 ? 10.698 7.520 1.006 1.00 93.50 200 SER A C 1
ATOM 1572 O O . SER A 1 200 ? 11.397 6.741 0.377 1.00 93.50 200 SER A O 1
ATOM 1574 N N . GLY A 1 201 ? 9.985 7.155 2.068 1.00 90.31 201 GLY A N 1
ATOM 1575 C CA . GLY A 1 201 ? 9.930 5.805 2.600 1.00 90.31 201 GLY A CA 1
ATOM 1576 C C . GLY A 1 201 ? 9.344 4.787 1.632 1.00 90.31 201 GLY A C 1
ATOM 1577 O O . GLY A 1 201 ? 8.572 5.113 0.730 1.00 90.31 201 GLY A O 1
ATOM 1578 N N . TRP A 1 202 ? 9.713 3.524 1.827 1.00 85.69 202 TRP A N 1
ATOM 1579 C CA . TRP A 1 202 ? 9.188 2.410 1.045 1.00 85.69 202 TRP A CA 1
ATOM 1580 C C . TRP A 1 202 ? 9.125 1.139 1.889 1.00 85.69 202 TRP A C 1
ATOM 1582 O O . TRP A 1 202 ? 10.102 0.741 2.517 1.00 85.69 202 TRP A O 1
ATOM 1592 N N . TYR A 1 203 ? 7.992 0.446 1.851 1.00 87.81 203 TYR A N 1
ATOM 1593 C CA . TYR A 1 203 ? 7.869 -0.873 2.466 1.00 87.81 203 TYR A CA 1
ATOM 1594 C C . TYR A 1 203 ? 8.399 -1.939 1.498 1.00 87.81 203 TYR A C 1
ATOM 1596 O O . TYR A 1 203 ? 7.835 -2.145 0.423 1.00 87.81 203 TYR A O 1
ATOM 1604 N N . GLY A 1 204 ? 9.521 -2.584 1.827 1.00 80.38 204 GLY A N 1
ATOM 1605 C CA . GLY A 1 204 ? 10.054 -3.737 1.088 1.00 80.38 204 GLY A CA 1
ATOM 1606 C C . GLY A 1 204 ? 10.623 -3.496 -0.325 1.00 80.38 204 GLY A C 1
ATOM 1607 O O . GLY A 1 204 ? 11.185 -4.424 -0.900 1.00 80.38 204 GLY A O 1
ATOM 1608 N N . SER A 1 205 ? 10.533 -2.290 -0.908 1.00 76.88 205 SER A N 1
ATOM 1609 C CA . SER A 1 205 ? 10.945 -2.044 -2.312 1.00 76.88 205 SER A CA 1
ATOM 1610 C C . SER A 1 205 ? 12.466 -2.015 -2.542 1.00 76.88 205 SER A C 1
ATOM 1612 O O . SER A 1 205 ? 12.938 -2.573 -3.533 1.00 76.88 205 SER A O 1
ATOM 1614 N N . ARG A 1 206 ? 13.257 -1.379 -1.660 1.00 74.00 206 ARG A N 1
ATOM 1615 C CA . ARG A 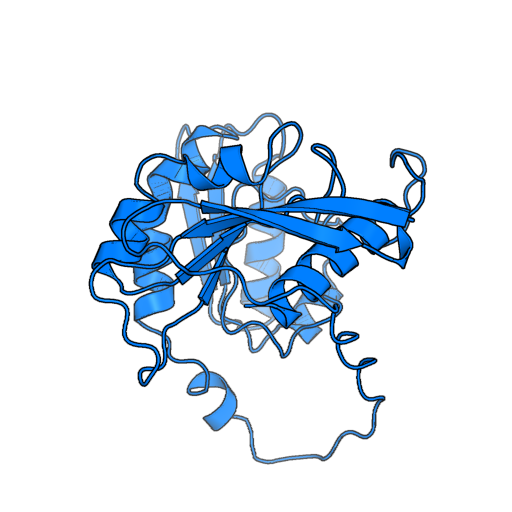1 206 ? 14.714 -1.188 -1.868 1.00 74.00 206 ARG A CA 1
ATOM 1616 C C . ARG A 1 206 ? 15.601 -1.817 -0.790 1.00 74.00 206 ARG A C 1
ATOM 1618 O O . ARG A 1 206 ? 16.736 -1.383 -0.615 1.00 74.00 206 ARG A O 1
ATOM 1625 N N . GLY A 1 207 ? 15.093 -2.833 -0.092 1.00 81.31 207 GLY A N 1
ATOM 1626 C CA . GLY A 1 207 ? 15.802 -3.501 1.004 1.00 81.31 207 GLY A CA 1
ATOM 1627 C C . GLY A 1 207 ? 15.917 -2.646 2.271 1.00 81.31 207 GLY A C 1
ATOM 1628 O O . GLY A 1 207 ? 15.427 -1.518 2.318 1.00 81.31 207 GLY A O 1
ATOM 1629 N N . GLN A 1 208 ? 16.562 -3.206 3.300 1.00 82.25 208 GLN A N 1
ATOM 1630 C CA . GLN A 1 208 ? 16.674 -2.586 4.630 1.00 82.25 208 GLN A CA 1
ATOM 1631 C C . GLN A 1 208 ? 17.564 -1.335 4.619 1.00 82.25 208 GLN A C 1
ATOM 1633 O O . GLN A 1 208 ? 17.242 -0.334 5.257 1.00 82.25 208 GLN A O 1
ATOM 1638 N N . THR A 1 209 ? 18.664 -1.371 3.859 1.00 84.94 209 THR A N 1
ATOM 1639 C CA . THR A 1 209 ? 19.634 -0.275 3.776 1.00 84.94 209 THR A CA 1
ATOM 1640 C C . THR A 1 209 ? 19.907 0.135 2.331 1.00 84.94 209 THR A C 1
ATOM 1642 O O . THR A 1 209 ? 19.910 -0.680 1.409 1.00 84.94 209 THR A O 1
ATOM 1645 N N . SER A 1 210 ? 20.136 1.429 2.109 1.00 83.06 210 SER A N 1
ATOM 1646 C CA . SER A 1 210 ? 20.455 1.982 0.795 1.00 83.06 210 SER A CA 1
ATOM 1647 C C . SER A 1 210 ? 21.357 3.203 0.915 1.00 83.06 210 SER A C 1
ATOM 1649 O O . SER A 1 210 ? 21.087 4.108 1.700 1.00 83.06 210 SER A O 1
ATOM 1651 N N . ARG A 1 211 ? 22.384 3.293 0.058 1.00 84.00 211 ARG A N 1
ATOM 1652 C CA . ARG A 1 211 ? 23.218 4.506 -0.063 1.00 84.00 211 ARG A CA 1
ATOM 1653 C C . ARG A 1 211 ? 22.430 5.732 -0.535 1.00 84.00 211 ARG A C 1
ATOM 1655 O O . ARG A 1 211 ? 22.872 6.848 -0.308 1.00 84.00 211 ARG A O 1
ATOM 1662 N N . ARG A 1 212 ? 21.290 5.520 -1.204 1.00 83.69 212 ARG A N 1
ATOM 1663 C CA . ARG A 1 212 ? 20.379 6.585 -1.656 1.00 83.69 212 ARG A CA 1
ATOM 1664 C C . ARG A 1 212 ? 19.287 6.902 -0.631 1.00 83.69 212 ARG A C 1
ATOM 1666 O O . ARG A 1 212 ? 18.504 7.816 -0.857 1.00 83.69 212 ARG A O 1
ATOM 1673 N N . GLY A 1 213 ? 19.187 6.115 0.442 1.00 85.12 213 GLY A N 1
ATOM 1674 C CA . GLY A 1 213 ? 18.240 6.352 1.524 1.00 85.12 213 GLY A CA 1
ATOM 1675 C C . GLY A 1 213 ? 18.749 7.441 2.458 1.00 85.12 213 GLY A C 1
ATOM 1676 O O . GLY A 1 213 ? 19.944 7.504 2.750 1.00 85.12 213 GLY A O 1
ATOM 1677 N N . ASN A 1 214 ? 17.830 8.268 2.945 1.00 88.88 214 ASN A N 1
ATOM 1678 C CA . ASN A 1 214 ? 18.095 9.188 4.039 1.00 88.88 214 ASN A CA 1
ATOM 1679 C C . ASN A 1 214 ? 17.032 8.986 5.138 1.00 88.88 214 ASN A C 1
ATOM 1681 O O . ASN A 1 214 ? 15.874 9.366 4.925 1.00 88.88 214 ASN A O 1
ATOM 1685 N N . PRO A 1 215 ? 17.387 8.364 6.277 1.00 92.94 215 PRO A N 1
ATOM 1686 C CA . PRO A 1 215 ? 18.705 7.824 6.639 1.00 92.94 215 PRO A CA 1
ATOM 1687 C C . PRO A 1 215 ? 19.077 6.567 5.833 1.00 92.94 215 PRO A C 1
ATOM 1689 O O . PRO A 1 215 ? 18.268 6.016 5.086 1.00 92.94 215 PRO A O 1
ATOM 1692 N N . ARG A 1 216 ? 20.313 6.072 5.984 1.00 92.69 216 ARG A N 1
ATOM 1693 C CA . ARG A 1 216 ? 20.789 4.887 5.239 1.00 92.69 216 ARG A CA 1
ATOM 1694 C C . ARG A 1 216 ? 19.940 3.636 5.476 1.00 92.69 216 ARG A C 1
ATOM 1696 O O . ARG A 1 216 ? 19.851 2.810 4.574 1.00 92.69 216 ARG A O 1
ATOM 1703 N N . ASN A 1 217 ? 19.317 3.500 6.645 1.00 93.81 217 ASN A N 1
ATOM 1704 C CA . ASN A 1 217 ? 18.392 2.420 7.001 1.00 93.81 217 ASN A CA 1
ATOM 1705 C C . ASN A 1 217 ? 16.912 2.801 6.791 1.00 93.81 217 ASN A C 1
ATOM 1707 O O . ASN A 1 217 ? 16.033 2.245 7.442 1.00 93.81 217 ASN A O 1
ATOM 1711 N N . LEU A 1 218 ? 16.617 3.744 5.886 1.00 94.44 218 LEU A N 1
ATOM 1712 C CA . LEU A 1 218 ? 15.249 4.195 5.610 1.00 94.44 218 LEU A CA 1
ATOM 1713 C C . LEU A 1 218 ? 14.284 3.033 5.338 1.00 94.44 218 LEU A C 1
ATOM 1715 O O . LEU A 1 218 ? 13.171 3.065 5.837 1.00 94.44 218 LEU A O 1
ATOM 1719 N N . GLY A 1 219 ? 14.704 1.994 4.607 1.00 92.00 219 GLY A N 1
ATOM 1720 C CA . GLY A 1 219 ? 13.841 0.842 4.328 1.00 92.00 219 GLY A CA 1
ATOM 1721 C C . GLY A 1 219 ? 13.442 0.064 5.586 1.00 92.00 219 GLY A C 1
ATOM 1722 O O . GLY A 1 219 ? 12.276 -0.285 5.741 1.00 92.00 219 GLY A O 1
ATOM 1723 N N . GLU A 1 220 ? 14.380 -0.149 6.511 1.00 93.50 220 GLU A N 1
ATOM 1724 C CA . GLU A 1 220 ? 14.092 -0.762 7.814 1.00 93.50 220 GLU A CA 1
ATOM 1725 C C . GLU A 1 220 ? 13.120 0.096 8.635 1.00 93.50 220 GLU A C 1
ATOM 1727 O O . GLU A 1 220 ? 12.148 -0.420 9.185 1.00 93.50 220 GLU A O 1
ATOM 1732 N N . LEU A 1 221 ? 13.351 1.411 8.699 1.00 95.81 221 LEU A N 1
ATOM 1733 C CA . LEU A 1 221 ? 12.491 2.329 9.450 1.00 95.81 221 LEU A CA 1
ATOM 1734 C C . LEU A 1 221 ? 11.094 2.443 8.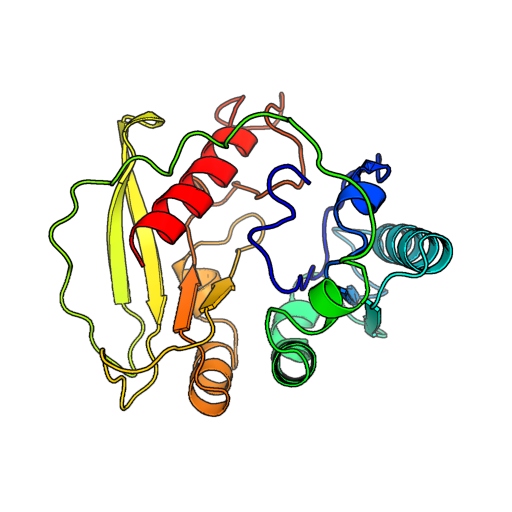833 1.00 95.81 221 LEU A C 1
ATOM 1736 O O . LEU A 1 221 ? 10.112 2.491 9.569 1.00 95.81 221 LEU A O 1
ATOM 1740 N N . SER A 1 222 ? 10.987 2.437 7.502 1.00 95.38 222 SER A N 1
ATOM 1741 C CA . SER A 1 222 ? 9.705 2.390 6.799 1.00 95.38 222 SER A CA 1
ATOM 1742 C C . SER A 1 222 ? 8.933 1.109 7.115 1.00 95.38 222 SER A C 1
ATOM 1744 O O . SER A 1 222 ? 7.728 1.169 7.341 1.00 95.38 222 SER A O 1
ATOM 1746 N N . GLU A 1 223 ? 9.603 -0.047 7.152 1.00 94.44 223 GLU A N 1
ATOM 1747 C CA . GLU A 1 223 ? 8.965 -1.310 7.538 1.00 94.44 223 GLU A CA 1
ATOM 1748 C C . GLU A 1 223 ? 8.518 -1.306 9.000 1.00 94.44 223 GLU A C 1
ATOM 1750 O O . GLU A 1 223 ? 7.383 -1.686 9.285 1.00 94.44 223 GLU A O 1
ATOM 1755 N N . LYS A 1 224 ? 9.369 -0.835 9.918 1.00 95.75 224 LYS A N 1
ATOM 1756 C CA . LYS A 1 224 ? 9.032 -0.720 11.342 1.00 95.75 224 LYS A CA 1
ATOM 1757 C C . LYS A 1 224 ? 7.868 0.236 11.591 1.00 95.75 224 LYS A C 1
ATOM 1759 O O . LYS A 1 224 ? 7.007 -0.100 12.390 1.00 95.75 224 LYS A O 1
ATOM 1764 N N . ASP A 1 225 ? 7.786 1.367 10.890 1.00 97.50 225 ASP A N 1
ATOM 1765 C CA . ASP A 1 225 ? 6.633 2.275 10.981 1.00 97.50 225 ASP A CA 1
ATOM 1766 C C . ASP A 1 225 ? 5.329 1.557 10.598 1.00 97.50 225 ASP A C 1
ATOM 1768 O O . ASP A 1 225 ? 4.379 1.536 11.376 1.00 97.50 225 ASP A O 1
ATOM 1772 N N . VAL A 1 226 ? 5.306 0.843 9.465 1.00 96.88 226 VAL A N 1
ATOM 1773 C CA . VAL A 1 226 ? 4.129 0.049 9.062 1.00 96.88 226 VAL A CA 1
ATOM 1774 C C . VAL A 1 226 ? 3.746 -0.984 10.127 1.00 96.88 226 VAL A C 1
ATOM 1776 O O . VAL A 1 226 ? 2.566 -1.115 10.450 1.00 96.88 226 VAL A O 1
ATOM 1779 N N . MET A 1 227 ? 4.724 -1.698 10.692 1.00 95.75 227 MET A N 1
ATOM 1780 C CA . MET A 1 227 ? 4.467 -2.708 11.724 1.00 95.75 227 MET A CA 1
ATOM 1781 C C . MET A 1 227 ? 4.013 -2.096 13.055 1.00 95.75 227 MET A C 1
ATOM 1783 O O . MET A 1 227 ? 3.131 -2.651 13.708 1.00 95.75 227 MET A O 1
ATOM 1787 N N . ASN A 1 228 ? 4.559 -0.942 13.437 1.00 96.50 228 ASN A N 1
ATOM 1788 C CA . ASN A 1 228 ? 4.166 -0.214 14.640 1.00 96.50 228 ASN A CA 1
ATOM 1789 C C . ASN A 1 228 ? 2.736 0.315 14.516 1.00 96.50 228 ASN A C 1
ATOM 1791 O O . ASN A 1 228 ? 1.943 0.128 15.435 1.00 96.50 228 ASN A O 1
ATOM 1795 N N . VAL A 1 229 ? 2.379 0.895 13.365 1.00 96.94 229 VAL A N 1
ATOM 1796 C CA . VAL A 1 229 ? 1.003 1.323 13.084 1.00 96.94 229 VAL A CA 1
ATOM 1797 C C . VAL A 1 229 ? 0.047 0.129 13.096 1.00 96.94 229 VAL A C 1
ATOM 1799 O O . VAL A 1 229 ? -1.032 0.224 13.673 1.00 96.94 229 VAL A O 1
ATOM 1802 N N . LEU A 1 230 ? 0.437 -1.015 12.528 1.00 95.25 230 LEU A N 1
ATOM 1803 C CA . LEU A 1 230 ? -0.381 -2.231 12.572 1.00 95.25 230 LEU A CA 1
ATOM 1804 C C . LEU A 1 230 ? -0.610 -2.736 14.008 1.00 95.25 230 LEU A C 1
ATOM 1806 O O . LEU A 1 230 ? -1.671 -3.275 14.293 1.00 95.25 230 LEU A O 1
ATOM 1810 N N . GLY A 1 231 ? 0.353 -2.548 14.914 1.00 94.62 231 GLY A N 1
ATOM 1811 C CA . GLY A 1 231 ? 0.239 -2.953 16.318 1.00 94.62 231 GLY A CA 1
ATOM 1812 C C . GLY A 1 231 ? -0.664 -2.068 17.188 1.00 94.62 231 GLY A C 1
ATOM 1813 O O . GLY A 1 231 ? -0.931 -2.437 18.332 1.00 94.62 231 GLY A O 1
ATOM 1814 N N . ILE A 1 232 ? -1.118 -0.913 16.686 1.00 91.75 232 ILE A N 1
ATOM 1815 C CA . ILE A 1 232 ? -1.934 0.063 17.440 1.00 91.75 232 ILE A CA 1
ATOM 1816 C C . ILE A 1 232 ? -3.331 0.307 16.846 1.00 91.75 232 ILE A C 1
ATOM 1818 O O . ILE A 1 232 ? -4.054 1.178 17.340 1.00 91.75 232 ILE A O 1
ATOM 1822 N N . ILE A 1 233 ? -3.701 -0.431 15.795 1.00 87.81 233 ILE A N 1
ATOM 1823 C CA . ILE A 1 233 ? -5.040 -0.433 15.182 1.00 87.81 233 ILE A CA 1
ATOM 1824 C C . ILE A 1 233 ? -5.786 -1.697 15.590 1.00 87.81 233 ILE A C 1
ATOM 1826 O O . ILE A 1 233 ? -6.955 -1.546 16.010 1.00 87.81 233 ILE A O 1
#

Radius of gyration: 17.73 Å; chains: 1; bounding box: 45×44×47 Å

Organism: NCBI:txid408172

Foldseek 3Di:
DVDQQVAQAEEAELALADPDPVCVLVNQLHEYEYWHECAAPPRHVVVVVVNVVVNVVSVGRYHYHYHYVDYRPPRVLVCVVVVLVSPLVGDRCPSVVVPPPDDDDDDDDDPQQDQFPDDQDDDDAPDKDWDWGQDVVVRDIWIKIKYAHPPDDPVDDAAEAEFEDAAQAANVRSVPRPCPSVSCNVSRYIYMYGGLQHSRHDAPRPDQADPPDVVRRSNVSNNSRSSNSVSSD

Sequence (233 aa):
MKYPDIWAGLAPIAPAAPRNISDLARAKHIPVILVQGDRDRLVPVSSARRWTAKMKDLKMDYSYIEVQGGGHGDVAWKNLPQIFEFFSKREKGQVAAKEKDSKESTDPTPDSPQKATTKAQAVTPGRTQSRTYFFKEADKEMRYSLYVPRGYDKSKKYPLMVALHGLGSSDSGIMRYPGLTRLAQQHGYIVVAPMGYNSSGWYGSRGQTSRRGNPRNLGELSEKDVMNVLGII